Protein AF-A0A496MSF8-F1 (afdb_monomer_lite)

pLDDT: mean 71.71, std 21.76, range [26.05, 98.44]

Sequence (314 aa):
MSIENQHSRDRETALWLRDQIYKLIEEQTIPTTIEALWDLVTALLPLIHTARKAFYQSAAQTMTKDMHARGMEIDVAPMRTYQPNAAWKMLLRALGWNPKKDPIPGDIESYSKDAQRALLEKVAAFPANPADPAVLAQVSRRVAAGAVRHARAAGRDVVVDTAAQGRVRVVSAQKRPQVTVEDNTGSDGQPKVIVEHTSDDRKAGDGNRDSREKTSKAESDSTKPGGKVLGWARVLTGAESCAFCAMLASRGPVYSEDTVVTTGKPREVRPRQVHYRNPGATGGHTYVSGSRREGEKYHDHCDCIAVLVVKGVP

Foldseek 3Di:
DDPVVLVVQLVVLLVVLLVLLLVLCVVLFQDPDPVSLLVSLVVSVVSLVVLLVSLLCSLQVVVQVVQVVVQKGFDFDDFDDDDSQLLSVQLLVLQPFDCVVQPDPDGLVVDDPVVSRVSCVVGRNRDPCRPPPVSSVSSSVSSSVSSSVSSNVRSVVRVVVRVVVVGMDRNPPPPPFPWDWDPDQDPVRDTDTDTDDDDDPPDDDDDDDDDDDDDDDDDDDDDDDPFAFPAKAKDAPPADADPVSVVRRVVPRPDHLCRQFFLDDPDPDPPPDDPPPPPPDPDDFDQPGDGHDAQDDRGPRHRIGMDTDGPPDD

Radius of gyration: 29.45 Å; chains: 1; bounding box: 74×60×79 Å

Secondary structure (DSSP, 8-state):
--HHHHHHHHHHHHHHHHHHHHHHHHHH-S--SHHHHHHHHHHHHHHHHHHHHHHHHHHHHHHHHHHHTTTEEE-PPPPPPPPHHHHHHHHHHHHT--TTTS---S-GGGS-HHHHHHHHHHH----S-TT-HHHHHHHHHHHHHHHHHHHHHHHHHHHHHHHHH--EEE-------EEEEEEEE-TTSSEEEEEE-------------------------------EEEEEEEEE-SS---HHHHHHHTT-S-B-HHHHHBSS------S-------TT---------SBPPTT-BSSTT--EEEEEEEET--

Structure (mmCIF, N/CA/C/O backbone):
data_AF-A0A496MSF8-F1
#
_entry.id   AF-A0A496MSF8-F1
#
loop_
_atom_site.group_PDB
_atom_site.id
_atom_site.type_symbol
_atom_site.label_atom_id
_atom_site.label_alt_id
_atom_site.label_comp_id
_atom_site.label_asym_id
_atom_site.label_entity_id
_atom_site.label_seq_id
_atom_site.pdbx_PDB_ins_code
_atom_site.Cartn_x
_atom_site.Cartn_y
_atom_site.Cartn_z
_atom_site.occupancy
_atom_site.B_iso_or_equiv
_atom_site.auth_seq_id
_atom_site.auth_comp_id
_atom_site.auth_asym_id
_atom_site.auth_atom_id
_atom_site.pdbx_PDB_model_num
ATOM 1 N N . MET A 1 1 ? -17.880 10.855 12.213 1.00 56.09 1 MET A N 1
ATOM 2 C CA . MET A 1 1 ? -17.235 11.229 10.930 1.00 56.09 1 MET A CA 1
ATOM 3 C C . MET A 1 1 ? -17.750 10.214 9.930 1.00 56.09 1 MET A C 1
ATOM 5 O O . MET A 1 1 ? -17.722 9.048 10.283 1.00 56.09 1 MET A O 1
ATOM 9 N N . SER A 1 2 ? -18.317 10.620 8.794 1.00 69.00 2 SER A N 1
ATOM 10 C CA . SER A 1 2 ? -18.966 9.641 7.912 1.00 69.00 2 SER A CA 1
ATOM 11 C C . SER A 1 2 ? -17.952 8.776 7.159 1.00 69.00 2 SER A C 1
ATOM 13 O O . SER A 1 2 ? -16.849 9.248 6.867 1.00 69.00 2 SER A O 1
ATOM 15 N N . ILE A 1 3 ? -18.339 7.547 6.810 1.00 69.38 3 ILE A N 1
ATOM 16 C CA . ILE A 1 3 ? -17.543 6.610 5.998 1.00 69.38 3 ILE A CA 1
ATOM 17 C C . ILE A 1 3 ? -17.140 7.258 4.660 1.00 69.38 3 ILE A C 1
ATOM 19 O O . ILE A 1 3 ? -16.015 7.066 4.193 1.00 69.38 3 ILE A O 1
ATOM 23 N N . GLU A 1 4 ? -17.990 8.114 4.079 1.00 71.12 4 GLU A N 1
ATOM 24 C CA . GLU A 1 4 ? -17.651 8.848 2.852 1.00 71.12 4 GLU A CA 1
ATOM 25 C C . GLU A 1 4 ? -16.444 9.785 3.034 1.00 71.12 4 GLU A C 1
ATOM 27 O O . GLU A 1 4 ? -15.622 9.918 2.127 1.00 71.12 4 GLU A O 1
ATOM 32 N N . ASN A 1 5 ? -16.283 10.394 4.214 1.00 76.81 5 ASN A N 1
ATOM 33 C CA . ASN A 1 5 ? -15.174 11.309 4.493 1.00 76.81 5 ASN A CA 1
ATOM 34 C C . ASN A 1 5 ? -13.842 10.547 4.628 1.00 76.81 5 ASN A C 1
ATOM 36 O O . ASN A 1 5 ? -12.817 10.977 4.097 1.00 76.81 5 ASN A O 1
ATOM 40 N N . GLN A 1 6 ? -13.861 9.361 5.248 1.00 75.56 6 GLN A N 1
ATOM 41 C CA . GLN A 1 6 ? -12.696 8.471 5.264 1.00 75.56 6 GLN A CA 1
ATOM 42 C C . GLN A 1 6 ? -12.295 8.063 3.842 1.00 75.56 6 GLN A C 1
ATOM 44 O O . GLN A 1 6 ? -11.128 8.184 3.469 1.00 75.56 6 GLN A O 1
ATOM 49 N N . HIS A 1 7 ? -13.254 7.624 3.022 1.00 78.31 7 HIS A N 1
ATOM 50 C CA . HIS A 1 7 ? -12.970 7.236 1.642 1.00 78.31 7 HIS A CA 1
ATOM 51 C C . HIS A 1 7 ? -12.411 8.389 0.801 1.00 78.31 7 HIS A C 1
ATOM 53 O O . HIS A 1 7 ? -11.529 8.145 -0.025 1.00 78.31 7 HIS A O 1
ATOM 59 N N . SER A 1 8 ? -12.871 9.627 1.020 1.00 84.75 8 SER A N 1
ATOM 60 C CA . SER A 1 8 ? -12.308 10.811 0.354 1.00 84.75 8 SER A CA 1
ATOM 61 C C . SER A 1 8 ? -10.841 11.017 0.724 1.00 84.75 8 SER A C 1
ATOM 63 O O . SER A 1 8 ? -9.987 11.048 -0.160 1.00 84.75 8 SER A O 1
ATOM 65 N N . ARG A 1 9 ? -10.517 11.043 2.022 1.00 87.31 9 ARG A N 1
ATOM 66 C CA . ARG A 1 9 ? -9.140 11.230 2.519 1.00 87.31 9 ARG A CA 1
ATOM 67 C C . ARG A 1 9 ? -8.192 10.136 2.033 1.00 87.31 9 ARG A C 1
ATOM 69 O O . ARG A 1 9 ? -7.065 10.402 1.610 1.00 87.31 9 ARG A O 1
ATOM 76 N N . ASP A 1 10 ? -8.661 8.894 2.050 1.00 88.31 10 ASP A N 1
ATOM 77 C CA . ASP A 1 10 ? -7.910 7.733 1.578 1.00 88.31 10 ASP A CA 1
ATOM 78 C C . ASP A 1 10 ? -7.680 7.785 0.057 1.00 88.31 10 ASP A C 1
ATOM 80 O O . ASP A 1 10 ? -6.645 7.335 -0.452 1.00 88.31 10 ASP A O 1
ATOM 84 N N . ARG A 1 11 ? -8.640 8.339 -0.693 1.00 93.06 11 ARG A N 1
ATOM 85 C CA . ARG A 1 11 ? -8.516 8.579 -2.133 1.00 93.06 11 ARG A CA 1
ATOM 86 C C . ARG A 1 11 ? -7.527 9.703 -2.422 1.00 93.06 11 ARG A C 1
ATOM 88 O O . ARG A 1 11 ? -6.661 9.507 -3.269 1.00 93.06 11 ARG A O 1
ATOM 95 N N . GLU A 1 12 ? -7.616 10.825 -1.719 1.00 96.00 12 GLU A N 1
ATOM 96 C CA . GLU A 1 12 ? -6.683 11.953 -1.833 1.00 96.00 12 GLU A CA 1
ATOM 97 C C . GLU A 1 12 ? -5.246 11.511 -1.542 1.00 96.00 12 GLU A C 1
ATOM 99 O O . GLU A 1 12 ? -4.358 11.738 -2.360 1.00 96.00 12 GLU A O 1
ATOM 104 N N . THR A 1 13 ? -5.032 10.760 -0.458 1.00 96.88 13 THR A N 1
ATOM 105 C CA . THR A 1 13 ? -3.718 10.197 -0.102 1.00 96.88 13 THR A CA 1
ATOM 106 C C . THR A 1 13 ? -3.173 9.284 -1.206 1.00 96.88 13 THR A C 1
ATOM 108 O O . THR A 1 13 ? -1.993 9.347 -1.555 1.00 96.88 13 THR A O 1
ATOM 111 N N . ALA A 1 14 ? -4.024 8.434 -1.794 1.00 93.25 14 ALA A N 1
ATOM 112 C CA . ALA A 1 14 ? -3.620 7.558 -2.894 1.00 93.25 14 ALA A CA 1
ATOM 113 C C . ALA A 1 14 ? -3.268 8.336 -4.173 1.00 93.25 14 ALA A C 1
ATOM 115 O O . ALA A 1 14 ? -2.327 7.963 -4.875 1.00 93.25 14 ALA A O 1
ATOM 116 N N . LEU A 1 15 ? -4.023 9.393 -4.485 1.00 97.19 15 LEU A N 1
ATOM 117 C CA . LEU A 1 15 ? -3.774 10.250 -5.644 1.00 97.19 15 LEU A CA 1
ATOM 118 C C . LEU A 1 15 ? -2.487 11.056 -5.473 1.00 97.19 15 LEU A C 1
ATOM 120 O O . LEU A 1 15 ? -1.687 11.082 -6.405 1.00 97.19 15 LEU A O 1
ATOM 124 N N . TRP A 1 16 ? -2.265 11.624 -4.286 1.00 98.38 16 TRP A N 1
ATOM 125 C CA . TRP A 1 16 ? -1.023 12.304 -3.926 1.00 98.38 16 TRP A CA 1
ATOM 126 C C . TRP A 1 16 ? 0.184 11.379 -4.105 1.00 98.38 16 TRP A C 1
ATOM 128 O O . TRP A 1 16 ? 1.101 11.714 -4.847 1.00 98.38 16 TRP A O 1
ATOM 138 N N . LEU A 1 17 ? 0.159 10.175 -3.519 1.00 98.12 17 LEU A N 1
ATOM 139 C CA . LEU A 1 17 ? 1.284 9.241 -3.626 1.00 98.12 17 LEU A CA 1
ATOM 140 C C . LEU A 1 17 ? 1.565 8.854 -5.084 1.00 98.12 17 LEU A C 1
ATOM 142 O O . LEU A 1 17 ? 2.719 8.767 -5.492 1.00 98.12 17 LEU A O 1
ATOM 146 N N . ARG A 1 18 ? 0.514 8.630 -5.880 1.00 97.62 18 ARG A N 1
ATOM 147 C CA . ARG A 1 18 ? 0.655 8.327 -7.309 1.00 97.62 18 ARG A CA 1
ATOM 148 C C . ARG A 1 18 ? 1.328 9.475 -8.063 1.00 97.62 18 ARG A C 1
ATOM 150 O O . ARG A 1 18 ? 2.222 9.206 -8.855 1.00 97.62 18 ARG A O 1
ATOM 157 N N . ASP A 1 19 ? 0.896 10.711 -7.826 1.00 98.06 19 ASP A N 1
ATOM 158 C CA . ASP A 1 19 ? 1.460 11.907 -8.462 1.00 98.06 19 ASP A CA 1
ATOM 159 C C . ASP A 1 19 ? 2.946 12.086 -8.120 1.00 98.06 19 ASP A C 1
ATOM 161 O O . ASP A 1 19 ? 3.768 12.265 -9.014 1.00 98.06 19 ASP A O 1
ATOM 165 N N . GLN A 1 20 ? 3.310 11.927 -6.844 1.00 98.25 20 GLN A N 1
ATOM 166 C CA . GLN A 1 20 ? 4.708 12.006 -6.406 1.00 98.25 20 GLN A CA 1
ATOM 167 C C . GLN A 1 20 ? 5.585 10.925 -7.045 1.00 98.25 20 GLN A C 1
ATOM 169 O O . GLN A 1 20 ? 6.709 11.199 -7.445 1.00 98.25 20 GLN A O 1
ATOM 174 N N . ILE A 1 21 ? 5.068 9.701 -7.188 1.00 96.62 21 ILE A N 1
ATOM 175 C CA . ILE A 1 21 ? 5.807 8.609 -7.834 1.00 96.62 21 ILE A CA 1
ATOM 176 C C . ILE A 1 21 ? 5.990 8.862 -9.330 1.00 96.62 21 ILE A C 1
ATOM 178 O O . ILE A 1 21 ? 7.032 8.517 -9.877 1.00 96.62 21 ILE A O 1
ATOM 182 N N . TYR A 1 22 ? 4.993 9.439 -10.003 1.00 95.75 22 TYR A N 1
ATOM 183 C CA . TYR A 1 22 ? 5.125 9.773 -11.420 1.00 95.75 22 TYR A CA 1
ATOM 184 C C . TYR A 1 22 ? 6.206 10.828 -11.638 1.00 95.75 22 TYR A C 1
ATOM 186 O O . TYR A 1 22 ? 7.082 10.593 -12.462 1.00 95.75 22 TYR A O 1
ATOM 194 N N . LYS A 1 23 ? 6.206 11.900 -10.836 1.00 96.00 23 LYS A N 1
ATOM 195 C CA . LYS A 1 23 ? 7.260 12.926 -10.852 1.00 96.00 23 LYS A CA 1
ATOM 196 C C . LYS A 1 23 ? 8.640 12.329 -10.586 1.00 96.00 23 LYS A C 1
ATOM 198 O O . LYS A 1 23 ? 9.561 12.540 -11.360 1.00 96.00 23 LYS A O 1
ATOM 203 N N . LEU A 1 24 ? 8.749 11.487 -9.557 1.00 95.56 24 LEU A N 1
ATOM 204 C CA . LEU A 1 24 ? 10.009 10.838 -9.197 1.00 95.56 24 LEU A CA 1
ATOM 205 C C . LEU A 1 24 ? 10.588 9.987 -10.340 1.00 95.56 24 LEU A C 1
ATOM 207 O O . LEU A 1 24 ? 11.786 10.034 -10.597 1.00 95.56 24 LEU A O 1
ATOM 211 N N . ILE A 1 25 ? 9.753 9.193 -11.017 1.00 92.38 25 ILE A N 1
ATOM 212 C CA . ILE A 1 25 ? 10.215 8.325 -12.113 1.00 92.38 25 ILE A CA 1
ATOM 213 C C . ILE A 1 25 ? 10.510 9.135 -13.380 1.00 92.38 25 ILE A C 1
ATOM 215 O O . ILE A 1 25 ? 11.399 8.763 -14.138 1.00 92.38 25 ILE A O 1
ATOM 219 N N . GLU A 1 26 ? 9.793 10.231 -13.616 1.00 90.06 26 GLU A N 1
ATOM 220 C CA . GLU A 1 26 ? 10.092 11.157 -14.712 1.00 90.06 26 GLU A CA 1
ATOM 221 C C . GLU A 1 26 ? 11.455 11.842 -14.515 1.00 90.06 26 GLU A C 1
ATOM 223 O O . GLU A 1 26 ? 12.219 11.960 -15.468 1.00 90.06 26 GLU A O 1
ATOM 228 N N . GLU A 1 27 ? 11.802 12.200 -13.275 1.00 90.25 27 GLU A N 1
ATOM 229 C CA . GLU A 1 27 ? 13.085 12.824 -12.922 1.00 90.25 27 GLU A CA 1
ATOM 230 C C . GLU A 1 27 ? 14.266 11.836 -12.908 1.00 90.25 27 GLU A C 1
ATOM 232 O O . GLU A 1 27 ? 15.344 12.160 -13.402 1.00 90.25 27 GLU A O 1
ATOM 237 N N . GLN A 1 28 ? 14.091 10.636 -12.338 1.00 86.88 28 GLN A N 1
ATOM 238 C CA . GLN A 1 28 ? 15.185 9.667 -12.136 1.00 86.88 28 GLN A CA 1
ATOM 239 C C . GLN A 1 28 ? 15.287 8.594 -13.231 1.00 86.88 28 GLN A C 1
ATOM 241 O O . GLN A 1 28 ? 16.277 7.865 -13.281 1.00 86.88 28 GLN A O 1
ATOM 246 N N . THR A 1 29 ? 14.303 8.509 -14.134 1.00 83.25 29 THR A N 1
ATOM 247 C CA . THR A 1 29 ? 14.132 7.446 -15.144 1.00 83.25 29 THR A CA 1
ATOM 248 C C . THR A 1 29 ? 14.017 6.032 -14.544 1.00 83.25 29 THR A C 1
ATOM 250 O O . THR A 1 29 ? 14.058 5.830 -13.330 1.00 83.25 29 THR A O 1
ATOM 253 N N . ILE A 1 30 ? 13.776 5.016 -15.382 1.00 88.06 30 ILE A N 1
ATOM 254 C CA . ILE A 1 30 ? 13.698 3.624 -14.910 1.00 88.06 30 ILE A CA 1
ATOM 255 C C . ILE A 1 30 ? 15.116 3.120 -14.612 1.00 88.06 30 ILE A C 1
ATOM 257 O O . ILE A 1 30 ? 15.982 3.252 -15.477 1.00 88.06 30 ILE A O 1
ATOM 261 N N . PRO A 1 31 ? 15.355 2.481 -13.450 1.00 89.25 31 PRO A N 1
ATOM 262 C CA . PRO A 1 31 ? 16.672 1.958 -13.117 1.00 89.25 31 PRO A CA 1
ATOM 263 C C . PRO A 1 31 ? 17.133 0.924 -14.147 1.00 89.25 31 PRO A C 1
ATOM 265 O O . PRO A 1 31 ? 16.369 0.036 -14.528 1.00 89.25 31 PRO A O 1
ATOM 268 N N . THR A 1 32 ? 18.395 1.030 -14.559 1.00 88.56 32 THR A N 1
ATOM 269 C CA . THR A 1 32 ? 19.085 0.077 -15.448 1.00 88.56 32 THR A CA 1
ATOM 270 C C . THR A 1 32 ? 20.199 -0.697 -14.748 1.00 88.56 32 THR A C 1
ATOM 272 O O . THR A 1 32 ? 20.749 -1.636 -15.320 1.00 88.56 32 THR A O 1
ATOM 275 N N . THR A 1 33 ? 20.532 -0.314 -13.515 1.00 85.56 33 THR A N 1
ATOM 276 C CA . THR A 1 33 ? 21.542 -0.964 -12.681 1.00 85.56 33 THR A CA 1
ATOM 277 C C . THR A 1 33 ? 20.983 -1.264 -11.296 1.00 85.56 33 THR A C 1
ATOM 279 O O . THR A 1 33 ? 19.921 -0.776 -10.898 1.00 85.56 33 THR A O 1
ATOM 282 N N . ILE A 1 34 ? 21.706 -2.092 -10.547 1.00 82.50 34 ILE A N 1
ATOM 283 C CA . ILE A 1 34 ? 21.375 -2.434 -9.163 1.00 82.50 34 ILE A CA 1
ATOM 284 C C . ILE A 1 34 ? 21.476 -1.205 -8.259 1.00 82.50 34 ILE A C 1
ATOM 286 O O . ILE A 1 34 ? 20.643 -1.011 -7.379 1.00 82.50 34 ILE A O 1
ATOM 290 N N . GLU A 1 35 ? 22.483 -0.370 -8.480 1.00 84.81 35 GLU A N 1
ATOM 291 C CA . GLU A 1 35 ? 22.711 0.858 -7.728 1.00 84.81 35 GLU A CA 1
ATOM 292 C C . GLU A 1 35 ? 21.543 1.826 -7.948 1.00 84.81 35 GLU A C 1
ATOM 294 O O . GLU A 1 35 ? 20.890 2.222 -6.985 1.00 84.81 35 GLU A O 1
ATOM 299 N N . ALA A 1 36 ? 21.162 2.064 -9.209 1.00 88.56 36 ALA A N 1
ATOM 300 C CA . ALA A 1 36 ? 20.009 2.898 -9.550 1.00 88.56 36 ALA A CA 1
ATOM 301 C C . ALA A 1 36 ? 18.687 2.338 -8.988 1.00 88.56 36 ALA A C 1
ATOM 303 O O . ALA A 1 36 ? 17.784 3.089 -8.617 1.00 88.56 36 ALA A O 1
ATOM 304 N N . LEU A 1 37 ? 18.553 1.007 -8.900 1.00 88.06 37 LEU A N 1
ATOM 305 C CA . LEU A 1 37 ? 17.404 0.358 -8.265 1.00 88.06 37 LEU A CA 1
ATOM 306 C C . LEU A 1 37 ? 17.324 0.714 -6.773 1.00 88.06 37 LEU A C 1
ATOM 308 O O . LEU A 1 37 ? 16.236 1.014 -6.277 1.00 88.06 37 LEU A O 1
ATOM 312 N N . TRP A 1 38 ? 18.450 0.680 -6.058 1.00 87.56 38 TRP A N 1
ATOM 313 C CA . TRP A 1 38 ? 18.517 1.042 -4.640 1.00 87.56 38 TRP A CA 1
ATOM 314 C C . TRP A 1 38 ? 18.313 2.537 -4.398 1.00 87.56 38 TRP A C 1
ATOM 316 O O . TRP A 1 38 ? 17.616 2.896 -3.445 1.00 87.56 38 TRP A O 1
ATOM 326 N N . ASP A 1 39 ? 18.830 3.395 -5.274 1.00 91.25 39 ASP A N 1
ATOM 327 C CA . ASP A 1 39 ? 18.592 4.840 -5.216 1.00 91.25 39 ASP A CA 1
ATOM 328 C C . ASP A 1 39 ? 17.095 5.144 -5.340 1.00 91.25 39 ASP A C 1
ATOM 330 O O . ASP A 1 39 ? 16.520 5.845 -4.500 1.00 91.25 39 ASP A O 1
ATOM 334 N N . LEU A 1 40 ? 16.418 4.505 -6.301 1.00 93.12 40 LEU A N 1
ATOM 335 C CA . LEU A 1 40 ? 14.975 4.655 -6.471 1.00 93.12 40 LEU A CA 1
ATOM 336 C C . LEU A 1 40 ? 14.188 4.096 -5.274 1.00 93.12 40 LEU A C 1
ATOM 338 O O . LEU A 1 40 ? 13.204 4.698 -4.846 1.00 93.12 40 LEU A O 1
ATOM 342 N N . VAL A 1 41 ? 14.606 2.969 -4.684 1.00 92.75 41 VAL A N 1
ATOM 343 C CA . VAL A 1 41 ? 13.999 2.455 -3.438 1.00 92.75 41 VAL A CA 1
ATOM 344 C C . VAL A 1 41 ? 14.133 3.476 -2.311 1.00 92.75 41 VAL A C 1
ATOM 346 O O . VAL A 1 41 ? 13.148 3.759 -1.626 1.00 92.75 41 VAL A O 1
ATOM 349 N N . THR A 1 42 ? 15.321 4.051 -2.145 1.00 93.81 42 THR A N 1
ATOM 350 C CA . THR A 1 42 ? 15.618 5.044 -1.109 1.00 93.81 42 THR A CA 1
ATOM 351 C C . THR A 1 42 ? 14.760 6.295 -1.284 1.00 93.81 42 THR A C 1
ATOM 353 O O . THR A 1 42 ? 14.200 6.791 -0.307 1.00 93.81 42 THR A O 1
ATOM 356 N N . ALA A 1 43 ? 14.555 6.745 -2.523 1.00 96.06 43 ALA A N 1
ATOM 357 C CA . ALA A 1 43 ? 13.680 7.871 -2.836 1.00 96.06 43 ALA A CA 1
ATOM 358 C C . ALA A 1 43 ? 12.181 7.555 -2.642 1.00 96.06 43 ALA A C 1
ATOM 360 O O . ALA A 1 43 ? 11.406 8.411 -2.210 1.00 96.06 43 ALA A O 1
ATOM 361 N N . LEU A 1 44 ? 11.750 6.315 -2.897 1.00 96.12 44 LEU A N 1
ATOM 362 C CA . LEU A 1 44 ? 10.360 5.881 -2.705 1.00 96.12 44 LEU A CA 1
ATOM 363 C C . LEU A 1 44 ? 9.968 5.743 -1.229 1.00 96.12 44 LEU A C 1
ATOM 365 O O . LEU A 1 44 ? 8.802 5.957 -0.878 1.00 96.12 44 LEU A O 1
ATOM 369 N N . LEU A 1 45 ? 10.904 5.359 -0.360 1.00 95.50 45 LEU A N 1
ATOM 370 C CA . LEU A 1 45 ? 10.639 5.109 1.057 1.00 95.50 45 LEU A CA 1
ATOM 371 C C . LEU A 1 45 ? 9.939 6.273 1.778 1.00 95.50 45 LEU A C 1
ATOM 373 O O . LEU A 1 45 ? 8.859 6.029 2.328 1.00 95.50 45 LEU A O 1
ATOM 377 N N . PRO A 1 46 ? 10.453 7.519 1.782 1.00 97.88 46 PRO A N 1
ATOM 378 C CA . PRO A 1 46 ? 9.805 8.624 2.491 1.00 97.88 46 PRO A CA 1
ATOM 379 C C . PRO A 1 46 ? 8.388 8.914 1.971 1.00 97.88 46 PRO A C 1
ATOM 381 O O . PRO A 1 46 ? 7.485 9.195 2.767 1.00 97.88 46 PRO A O 1
ATOM 384 N N .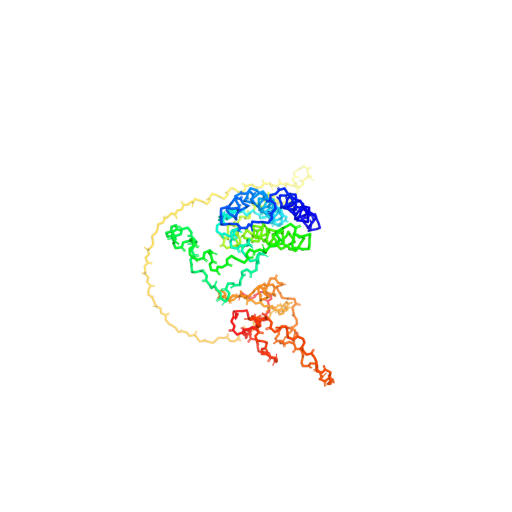 LEU A 1 47 ? 8.152 8.767 0.662 1.00 98.25 47 LEU A N 1
ATOM 385 C CA . LEU A 1 47 ? 6.825 8.929 0.060 1.00 98.25 47 LEU A CA 1
ATOM 386 C C . LEU A 1 47 ? 5.849 7.861 0.572 1.00 98.25 47 LEU A C 1
ATOM 388 O O . LEU A 1 47 ? 4.741 8.175 1.022 1.00 98.25 47 LEU A O 1
ATOM 392 N N . ILE A 1 48 ? 6.276 6.593 0.570 1.00 97.31 48 ILE A N 1
ATOM 393 C CA . ILE A 1 48 ? 5.468 5.474 1.068 1.00 97.31 48 ILE A CA 1
ATOM 394 C C . ILE A 1 48 ? 5.213 5.622 2.569 1.00 97.31 48 ILE A C 1
ATOM 396 O O . ILE A 1 48 ? 4.077 5.435 3.002 1.00 97.31 48 ILE A O 1
ATOM 400 N N . HIS A 1 49 ? 6.218 5.983 3.368 1.00 97.62 49 HIS A N 1
ATOM 401 C CA . HIS A 1 49 ? 6.063 6.199 4.809 1.00 97.62 49 HIS A CA 1
ATOM 402 C C . HIS A 1 49 ? 5.057 7.309 5.121 1.00 97.62 49 HIS A C 1
ATOM 404 O O . HIS A 1 49 ? 4.195 7.127 5.985 1.00 97.62 49 HIS A O 1
ATOM 410 N N . THR A 1 50 ? 5.115 8.419 4.387 1.00 98.44 50 THR A N 1
ATOM 411 C CA . THR A 1 50 ? 4.171 9.534 4.534 1.00 98.44 50 THR A CA 1
ATOM 412 C C . THR A 1 50 ? 2.740 9.078 4.252 1.00 98.44 50 THR A C 1
ATOM 414 O O . THR A 1 50 ? 1.850 9.267 5.084 1.00 98.44 50 THR A O 1
ATOM 417 N N . ALA A 1 51 ? 2.518 8.375 3.137 1.00 98.19 51 ALA A N 1
ATOM 418 C CA . ALA A 1 51 ? 1.203 7.831 2.810 1.00 98.19 51 ALA A CA 1
ATOM 419 C C . ALA A 1 51 ? 0.734 6.769 3.821 1.00 98.19 51 ALA A C 1
ATOM 421 O O . ALA A 1 51 ? -0.433 6.768 4.212 1.00 98.19 51 ALA A O 1
ATOM 422 N N . ARG A 1 52 ? 1.625 5.879 4.284 1.00 97.94 52 ARG A N 1
ATOM 423 C CA . ARG A 1 52 ? 1.322 4.881 5.328 1.00 97.94 52 ARG A CA 1
ATOM 424 C C . ARG A 1 52 ? 0.818 5.547 6.599 1.00 97.94 52 ARG A C 1
ATOM 426 O O . ARG A 1 52 ? -0.203 5.121 7.128 1.00 97.94 52 ARG A O 1
ATOM 433 N N . LYS A 1 53 ? 1.497 6.603 7.054 1.00 98.38 53 LYS A N 1
ATOM 434 C CA . LYS A 1 53 ? 1.099 7.371 8.237 1.00 98.38 53 LYS A CA 1
ATOM 435 C C . LYS A 1 53 ? -0.294 7.976 8.062 1.00 98.38 53 LYS A C 1
ATOM 437 O O . LYS A 1 53 ? -1.106 7.875 8.976 1.00 98.38 53 LYS A O 1
ATOM 442 N N . ALA A 1 54 ? -0.597 8.529 6.888 1.00 98.00 54 ALA A N 1
ATOM 443 C CA . ALA A 1 54 ? -1.919 9.079 6.590 1.00 98.00 54 ALA A CA 1
ATOM 444 C C . ALA A 1 54 ? -3.025 8.003 6.605 1.00 98.00 54 ALA A C 1
ATOM 446 O O . ALA A 1 54 ? -4.040 8.189 7.277 1.00 98.00 54 ALA A O 1
ATOM 447 N N . PHE A 1 55 ? -2.817 6.850 5.953 1.00 96.62 55 PHE A N 1
ATOM 448 C CA . PHE A 1 55 ? -3.778 5.734 5.984 1.00 96.62 55 PHE A CA 1
ATOM 449 C C . PHE A 1 55 ? -3.962 5.153 7.389 1.00 96.62 55 PHE A C 1
ATOM 451 O O . PHE A 1 55 ? -5.086 4.854 7.786 1.00 96.62 55 PHE A O 1
ATOM 458 N N . TYR A 1 56 ? -2.874 5.014 8.148 1.00 97.31 56 TYR A N 1
ATOM 459 C CA . TYR A 1 56 ? -2.911 4.601 9.549 1.00 97.31 56 TYR A CA 1
ATOM 460 C C . TYR A 1 56 ? -3.771 5.557 10.383 1.00 97.31 56 TYR A C 1
ATOM 462 O O . TYR A 1 56 ? -4.696 5.123 11.062 1.00 97.31 56 TYR A O 1
ATOM 470 N N . GLN A 1 57 ? -3.510 6.865 10.295 1.00 96.75 57 GLN A N 1
ATOM 471 C CA . GLN A 1 57 ? -4.238 7.880 11.058 1.00 96.75 57 GLN A CA 1
ATOM 472 C C . GLN A 1 57 ? -5.717 7.932 10.677 1.00 96.75 57 GLN A C 1
ATOM 474 O O . GLN A 1 57 ? -6.562 8.049 11.558 1.00 96.75 57 GLN A O 1
ATOM 479 N N . SER A 1 58 ? -6.025 7.829 9.383 1.00 94.38 58 SER A N 1
ATOM 480 C CA . SER A 1 58 ? -7.391 7.768 8.858 1.00 94.38 58 SER A CA 1
ATOM 481 C C . SER A 1 58 ? -8.167 6.599 9.483 1.00 94.38 58 SER A C 1
ATOM 483 O O . SER A 1 58 ? -9.204 6.809 10.112 1.00 94.38 58 SER A O 1
ATOM 485 N N . ALA A 1 59 ? -7.606 5.386 9.429 1.00 91.56 59 ALA A N 1
ATOM 486 C CA . ALA A 1 59 ? -8.215 4.186 10.001 1.00 91.56 59 ALA A CA 1
ATOM 487 C C . ALA A 1 59 ? -8.338 4.241 11.535 1.00 91.56 59 ALA A C 1
ATOM 489 O O . ALA A 1 59 ? -9.402 3.939 12.075 1.00 91.56 59 ALA A O 1
ATOM 490 N N . ALA A 1 60 ? -7.283 4.675 12.232 1.00 95.06 60 ALA A N 1
ATOM 491 C CA . ALA A 1 60 ? -7.286 4.845 13.683 1.00 95.06 60 ALA A CA 1
ATOM 492 C C . ALA A 1 60 ? -8.373 5.833 14.132 1.00 95.06 60 ALA A C 1
ATOM 494 O O . ALA A 1 60 ? -9.160 5.526 15.021 1.00 95.06 60 ALA A O 1
ATOM 495 N N . GLN A 1 61 ? -8.471 6.994 13.477 1.00 93.56 61 GLN A N 1
ATOM 496 C CA . GLN A 1 61 ? -9.468 8.012 13.807 1.00 93.56 61 GLN A CA 1
ATOM 497 C C . GLN A 1 61 ? -10.898 7.531 13.574 1.00 93.56 61 GLN A C 1
ATOM 499 O O . GLN A 1 61 ? -11.759 7.824 14.404 1.00 93.56 61 GLN A O 1
ATOM 504 N N . THR A 1 62 ? -11.168 6.824 12.473 1.00 90.31 62 THR A N 1
ATOM 505 C CA . THR A 1 62 ? -12.496 6.237 12.244 1.00 90.31 62 THR A CA 1
ATOM 506 C C . THR A 1 62 ? -12.833 5.254 13.356 1.00 90.31 62 THR A C 1
ATOM 508 O O . THR A 1 62 ? -13.852 5.414 14.019 1.00 90.31 62 THR A O 1
ATOM 511 N N . MET A 1 63 ? -11.944 4.296 13.622 1.00 91.31 63 MET A N 1
ATOM 512 C CA . MET A 1 63 ? -12.169 3.250 14.616 1.00 91.31 63 MET A CA 1
ATOM 513 C C . MET A 1 63 ? -12.401 3.828 16.021 1.00 91.31 63 MET A C 1
ATOM 515 O O . MET A 1 63 ? -13.364 3.456 16.688 1.00 91.31 63 MET A O 1
ATOM 519 N N . THR A 1 64 ? -11.576 4.785 16.460 1.00 92.00 64 THR A N 1
ATOM 520 C CA . THR A 1 64 ? -11.748 5.453 17.760 1.00 92.00 64 THR A CA 1
ATOM 521 C C . THR A 1 64 ? -13.073 6.209 17.834 1.00 92.00 64 THR A C 1
ATOM 523 O O . THR A 1 64 ? -13.759 6.135 18.850 1.00 92.00 64 THR A O 1
ATOM 526 N N . LYS A 1 65 ? -13.472 6.916 16.769 1.00 87.62 65 LYS A N 1
ATOM 527 C CA . LYS A 1 65 ? -14.753 7.641 16.743 1.00 87.62 65 LYS A CA 1
ATOM 528 C C . LYS A 1 65 ? -15.948 6.695 16.784 1.00 87.62 65 LYS A C 1
ATOM 530 O O . LYS A 1 65 ? -16.904 6.984 17.499 1.00 87.62 65 LYS A O 1
ATOM 535 N N . ASP A 1 66 ? -15.885 5.583 16.060 1.00 87.88 66 ASP A N 1
ATOM 536 C CA . ASP A 1 66 ? -16.950 4.580 16.029 1.00 87.88 66 ASP A CA 1
ATOM 537 C C . ASP A 1 66 ? -17.116 3.886 17.384 1.00 87.88 66 ASP A C 1
ATOM 539 O O . ASP A 1 66 ? -18.243 3.642 17.818 1.00 87.88 66 ASP A O 1
ATOM 543 N N . MET A 1 67 ? -16.011 3.609 18.081 1.00 87.69 67 MET A N 1
ATOM 544 C CA . MET A 1 67 ? -16.041 3.057 19.437 1.00 87.69 67 MET A CA 1
ATOM 545 C C . MET A 1 67 ? -16.556 4.079 20.449 1.00 87.69 67 MET A C 1
ATOM 547 O O . MET A 1 67 ? -17.441 3.758 21.242 1.00 87.69 67 MET A O 1
ATOM 551 N N . HIS A 1 68 ? -16.106 5.332 20.361 1.00 87.06 68 HIS A N 1
ATOM 552 C CA . HIS A 1 68 ? -16.570 6.397 21.249 1.00 87.06 68 HIS A CA 1
ATOM 553 C C . HIS A 1 68 ? -18.069 6.673 21.074 1.00 87.06 68 HIS A C 1
ATOM 555 O O . HIS A 1 68 ? -18.785 6.871 22.052 1.00 87.06 68 HIS A O 1
ATOM 561 N N . ALA A 1 69 ? -18.587 6.625 19.842 1.00 84.06 69 ALA A N 1
ATOM 562 C CA . ALA A 1 69 ? -20.024 6.730 19.574 1.00 84.06 69 ALA A CA 1
ATOM 563 C C . ALA A 1 69 ? -20.847 5.614 20.249 1.00 84.06 69 ALA A C 1
ATOM 565 O O . ALA A 1 69 ? -22.054 5.759 20.428 1.00 84.06 69 ALA A O 1
ATOM 566 N N . ARG A 1 70 ? -20.196 4.516 20.648 1.00 86.25 70 ARG A N 1
ATOM 567 C CA . ARG A 1 70 ? -20.779 3.394 21.393 1.00 86.25 70 ARG A CA 1
ATOM 568 C C . ARG A 1 70 ? -20.439 3.431 22.890 1.00 86.25 70 ARG A C 1
ATOM 570 O O . ARG A 1 70 ? -20.660 2.439 23.576 1.00 86.25 70 ARG A O 1
ATOM 577 N N . GLY A 1 71 ? -19.895 4.541 23.396 1.00 86.25 71 GLY A N 1
ATOM 578 C CA . GLY A 1 71 ? -19.493 4.686 24.799 1.00 86.25 71 GLY A CA 1
ATOM 579 C C . GLY A 1 71 ? -18.264 3.856 25.174 1.00 86.25 71 GLY A C 1
ATOM 580 O O . GLY A 1 71 ? -18.105 3.476 26.332 1.00 86.25 71 GLY A O 1
ATOM 581 N N . MET A 1 72 ? -17.413 3.530 24.201 1.00 88.31 72 MET A N 1
ATOM 582 C CA . MET A 1 72 ? -16.213 2.726 24.408 1.00 88.31 72 MET A CA 1
ATOM 583 C C . MET A 1 72 ? -14.957 3.479 23.974 1.00 88.31 72 MET A C 1
ATOM 585 O O . MET A 1 72 ? -14.931 4.162 22.954 1.00 88.31 72 MET A O 1
ATOM 589 N N . GLU A 1 73 ? -13.885 3.284 24.722 1.00 91.00 73 GLU A N 1
ATOM 590 C CA . GLU A 1 73 ? -12.531 3.694 24.381 1.00 91.00 73 GLU A CA 1
ATOM 591 C C . GLU A 1 73 ? -11.691 2.471 24.024 1.00 91.00 73 GLU A C 1
ATOM 593 O O . GLU A 1 73 ? -11.871 1.385 24.579 1.00 91.00 73 GLU A O 1
ATOM 598 N N . ILE A 1 74 ? -10.761 2.657 23.091 1.00 90.25 74 ILE A N 1
ATOM 599 C CA . ILE A 1 74 ? -9.839 1.616 22.636 1.00 90.25 74 ILE A CA 1
ATOM 600 C C . ILE A 1 74 ? -8.401 2.113 22.714 1.00 90.25 74 ILE A C 1
ATOM 602 O O . ILE A 1 74 ? -8.125 3.279 22.430 1.00 90.25 74 ILE A O 1
ATOM 606 N N . ASP A 1 75 ? -7.490 1.209 23.058 1.00 91.56 75 ASP A N 1
ATOM 607 C CA . ASP A 1 75 ? -6.049 1.417 22.908 1.00 91.56 75 ASP A CA 1
ATOM 608 C C . ASP A 1 75 ? -5.660 1.071 21.464 1.00 91.56 75 ASP A C 1
ATOM 610 O O . ASP A 1 75 ? -5.771 -0.082 21.050 1.00 91.56 75 ASP A O 1
ATOM 614 N N . VAL A 1 76 ? -5.294 2.073 20.660 1.00 94.12 76 VAL A N 1
ATOM 615 C CA . VAL A 1 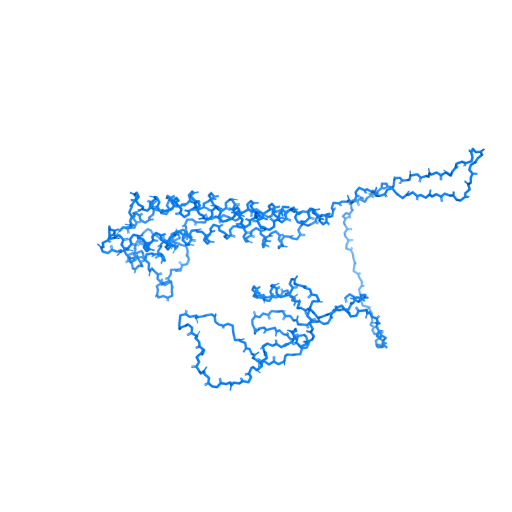76 ? -4.980 1.867 19.238 1.00 94.12 76 VAL A CA 1
ATOM 616 C C . VAL A 1 76 ? -3.577 1.282 19.099 1.00 94.12 76 VAL A C 1
ATOM 618 O O . VAL A 1 76 ? -2.600 1.879 19.552 1.00 94.12 76 VAL A O 1
ATOM 621 N N . ALA A 1 77 ? -3.468 0.149 18.406 1.00 93.94 77 ALA A N 1
ATOM 622 C CA . ALA A 1 77 ? -2.197 -0.521 18.174 1.00 93.94 77 ALA A CA 1
ATOM 623 C C . ALA A 1 77 ? -1.209 0.366 17.390 1.00 93.94 77 ALA A C 1
ATOM 625 O O . ALA A 1 77 ? -1.615 1.079 16.468 1.00 93.94 77 ALA A O 1
ATOM 626 N N . PRO A 1 78 ? 0.101 0.298 17.691 1.00 94.12 78 PRO A N 1
ATOM 627 C CA . PRO A 1 78 ? 1.102 1.092 16.992 1.00 94.12 78 PRO A CA 1
ATOM 628 C C . PRO A 1 78 ? 1.221 0.696 15.514 1.00 94.12 78 PRO A C 1
ATOM 630 O O . PRO A 1 78 ? 1.038 -0.460 15.132 1.00 94.12 78 PRO A O 1
ATOM 633 N N . MET A 1 79 ? 1.595 1.657 14.665 1.00 93.94 79 MET A N 1
ATOM 634 C CA . MET A 1 79 ? 1.820 1.400 13.241 1.00 93.94 79 MET A CA 1
ATOM 635 C C . MET A 1 79 ? 3.005 0.445 13.034 1.00 93.94 79 MET A C 1
ATOM 637 O O . MET A 1 79 ? 4.123 0.740 13.452 1.00 93.94 79 MET A O 1
ATOM 641 N N . ARG A 1 80 ? 2.789 -0.651 12.294 1.00 87.88 80 ARG A N 1
ATOM 642 C CA . ARG A 1 80 ? 3.868 -1.567 11.890 1.00 87.88 80 ARG A CA 1
ATOM 643 C C . ARG A 1 80 ? 4.939 -0.867 11.048 1.00 87.88 80 ARG A C 1
ATOM 645 O O . ARG A 1 80 ? 4.621 -0.143 10.090 1.00 87.88 80 ARG A O 1
ATOM 652 N N . THR A 1 81 ? 6.201 -1.175 11.344 1.00 87.56 81 THR A N 1
ATOM 653 C CA . THR A 1 81 ? 7.372 -0.726 10.579 1.00 87.56 81 THR A CA 1
ATOM 654 C C . THR A 1 81 ? 7.295 -1.197 9.129 1.00 87.56 81 THR A C 1
ATOM 656 O O . THR A 1 81 ? 6.907 -2.329 8.841 1.00 87.56 81 THR A O 1
ATOM 659 N N . TYR A 1 82 ? 7.662 -0.317 8.199 1.00 87.69 82 TYR A N 1
ATOM 660 C CA . TYR A 1 82 ? 7.767 -0.645 6.781 1.00 87.69 82 TYR A CA 1
ATOM 661 C C . TYR A 1 82 ? 9.229 -0.845 6.412 1.00 87.69 82 TYR A C 1
ATOM 663 O O . TYR A 1 82 ? 10.040 0.040 6.660 1.00 87.69 82 TYR A O 1
ATOM 671 N N . GLN A 1 83 ? 9.545 -2.008 5.847 1.00 85.50 83 GLN A N 1
ATOM 672 C CA . GLN A 1 83 ? 10.924 -2.401 5.579 1.00 85.50 83 GLN A CA 1
ATOM 673 C C . GLN A 1 83 ? 11.360 -2.020 4.153 1.00 85.50 83 GLN A C 1
ATOM 675 O O . GLN A 1 83 ? 10.571 -2.218 3.218 1.00 85.50 83 GLN A O 1
ATOM 680 N N . PRO A 1 84 ? 12.614 -1.571 3.946 1.00 84.19 84 PRO A N 1
ATOM 681 C CA . PRO A 1 84 ? 13.191 -1.322 2.620 1.00 84.19 84 PRO A CA 1
ATOM 682 C C . PRO A 1 84 ? 13.046 -2.506 1.659 1.00 84.19 84 PRO A C 1
ATOM 684 O O . PRO A 1 84 ? 12.627 -2.329 0.513 1.00 84.19 84 PRO A O 1
ATOM 687 N N . ASN A 1 85 ? 13.248 -3.730 2.157 1.00 82.88 85 ASN A N 1
ATOM 688 C CA . ASN A 1 85 ? 13.065 -4.968 1.395 1.00 82.88 85 ASN A CA 1
ATOM 689 C C . ASN A 1 85 ? 11.674 -5.076 0.729 1.00 82.88 85 ASN A C 1
ATOM 691 O O . ASN A 1 85 ? 11.544 -5.601 -0.378 1.00 82.88 85 ASN A O 1
ATOM 695 N N . ALA A 1 86 ? 10.615 -4.550 1.358 1.00 86.38 86 ALA A N 1
ATOM 696 C CA . ALA A 1 86 ? 9.272 -4.567 0.780 1.00 86.38 86 ALA A CA 1
ATOM 697 C C . ALA A 1 86 ? 9.143 -3.615 -0.422 1.00 86.38 86 ALA A C 1
ATOM 699 O O . ALA A 1 86 ? 8.511 -3.975 -1.419 1.00 86.38 86 ALA A O 1
ATOM 700 N N . ALA A 1 87 ? 9.748 -2.425 -0.349 1.00 89.00 87 ALA A N 1
ATOM 701 C CA . ALA A 1 87 ? 9.789 -1.470 -1.458 1.00 89.00 87 ALA A CA 1
ATOM 702 C C . ALA A 1 87 ? 10.642 -2.004 -2.615 1.00 89.00 87 ALA A C 1
ATOM 704 O O . ALA A 1 87 ? 10.225 -1.955 -3.772 1.00 89.00 87 ALA A O 1
ATOM 705 N N . TRP A 1 88 ? 11.778 -2.611 -2.290 1.00 87.50 88 TRP A N 1
ATOM 706 C CA . TRP A 1 88 ? 12.662 -3.239 -3.260 1.00 87.50 88 TRP A CA 1
ATOM 707 C C . TRP A 1 88 ? 11.988 -4.408 -4.008 1.00 87.50 88 TRP A C 1
ATOM 709 O O . TRP A 1 88 ? 11.898 -4.386 -5.238 1.00 87.50 88 TRP A O 1
ATOM 719 N N . LYS A 1 89 ? 11.374 -5.371 -3.298 1.00 86.00 89 LYS A N 1
ATOM 720 C CA . LYS A 1 89 ? 10.602 -6.476 -3.916 1.00 86.00 89 LYS A CA 1
ATOM 721 C C . LYS A 1 89 ? 9.438 -5.965 -4.772 1.00 86.00 89 LYS A C 1
ATOM 723 O O . LYS A 1 89 ? 9.099 -6.568 -5.792 1.00 86.00 89 LYS A O 1
ATOM 728 N N . MET A 1 90 ? 8.790 -4.876 -4.358 1.00 91.25 90 MET A N 1
ATOM 729 C CA . MET A 1 90 ? 7.728 -4.230 -5.131 1.00 91.25 90 MET A CA 1
ATOM 730 C C . MET A 1 90 ? 8.262 -3.649 -6.446 1.00 91.25 90 MET A C 1
ATOM 732 O O . MET A 1 90 ? 7.627 -3.847 -7.484 1.00 91.25 90 MET A O 1
ATOM 736 N N . LEU A 1 91 ? 9.408 -2.968 -6.411 1.00 91.06 91 LEU A N 1
ATOM 737 C CA . LEU A 1 91 ? 10.028 -2.372 -7.590 1.00 91.06 91 LEU A CA 1
ATOM 738 C C . LEU A 1 91 ? 10.472 -3.445 -8.591 1.00 91.06 91 LEU A C 1
ATOM 740 O O . LEU A 1 91 ? 10.117 -3.361 -9.763 1.00 91.06 91 LEU A O 1
ATOM 744 N N . LEU A 1 92 ? 11.104 -4.526 -8.128 1.00 88.12 92 LEU A N 1
ATOM 745 C CA . LEU A 1 92 ? 11.442 -5.668 -8.986 1.00 88.12 92 LEU A CA 1
ATOM 746 C C . LEU A 1 92 ? 10.212 -6.260 -9.686 1.00 88.12 92 LEU A C 1
ATOM 748 O O . LEU A 1 92 ? 10.240 -6.526 -10.888 1.00 88.12 92 LEU A O 1
ATOM 752 N N . ARG A 1 93 ? 9.091 -6.425 -8.970 1.00 87.56 93 ARG A N 1
ATOM 753 C CA . ARG A 1 93 ? 7.831 -6.887 -9.584 1.00 87.56 93 ARG A CA 1
ATOM 754 C C . ARG A 1 93 ? 7.297 -5.904 -10.623 1.00 87.56 93 ARG A C 1
ATOM 756 O O . ARG A 1 93 ? 6.698 -6.332 -11.606 1.00 87.56 93 ARG A O 1
ATOM 763 N N . ALA A 1 94 ? 7.489 -4.601 -10.419 1.00 88.88 94 ALA A N 1
ATOM 764 C CA . ALA A 1 94 ? 7.096 -3.593 -11.399 1.00 88.88 94 ALA A CA 1
ATOM 765 C C . ALA A 1 94 ? 7.923 -3.708 -12.692 1.00 88.88 94 ALA A C 1
ATOM 767 O O . ALA A 1 94 ? 7.342 -3.630 -13.781 1.00 88.88 94 ALA A O 1
ATOM 768 N N . LEU A 1 95 ? 9.224 -3.989 -12.554 1.00 88.56 95 LEU A N 1
ATOM 769 C CA . LEU A 1 95 ? 10.164 -4.248 -13.653 1.00 88.56 95 LEU A CA 1
ATOM 770 C C . LEU A 1 95 ? 9.926 -5.594 -14.355 1.00 88.56 95 LEU A C 1
ATOM 772 O O . LEU A 1 95 ? 10.329 -5.770 -15.495 1.00 88.56 95 LEU A O 1
ATOM 776 N N . GLY A 1 96 ? 9.192 -6.518 -13.731 1.00 83.88 96 GLY A N 1
ATOM 777 C CA . GLY A 1 96 ? 8.768 -7.774 -14.360 1.00 83.88 96 GLY A CA 1
ATOM 778 C C . GLY A 1 96 ? 9.264 -9.039 -13.670 1.00 83.88 96 GLY A C 1
ATOM 779 O O . GLY A 1 96 ? 8.998 -10.133 -14.166 1.00 83.88 96 GLY A O 1
ATOM 780 N N . TRP A 1 97 ? 9.922 -8.927 -12.513 1.00 85.31 97 TRP A N 1
ATOM 781 C CA . TRP A 1 97 ? 10.276 -10.096 -11.715 1.00 85.31 97 TRP A CA 1
ATOM 782 C C . TRP A 1 97 ? 9.035 -10.909 -11.328 1.00 85.31 97 TRP A C 1
ATOM 784 O O . TRP A 1 97 ? 8.060 -10.384 -10.775 1.00 85.31 97 TRP A O 1
ATOM 794 N N . ASN A 1 98 ? 9.112 -12.221 -11.558 1.00 81.75 98 ASN A N 1
ATOM 795 C CA . ASN A 1 98 ? 8.116 -13.182 -11.117 1.00 81.75 98 ASN A CA 1
ATOM 796 C C . ASN A 1 98 ? 8.658 -14.042 -9.957 1.00 81.75 98 ASN A C 1
ATOM 798 O O . ASN A 1 98 ? 9.425 -14.975 -10.203 1.00 81.75 98 ASN A O 1
ATOM 802 N N . PRO A 1 99 ? 8.197 -13.828 -8.710 1.00 77.12 99 PRO A N 1
ATOM 803 C CA . PRO A 1 99 ? 8.683 -14.570 -7.544 1.00 77.12 99 PRO A CA 1
ATOM 804 C C . PRO A 1 99 ? 8.366 -16.070 -7.579 1.00 77.12 99 PRO A C 1
ATOM 806 O O . PRO A 1 99 ? 8.942 -16.822 -6.804 1.00 77.12 99 PRO A O 1
ATOM 809 N N . LYS A 1 100 ? 7.438 -16.522 -8.434 1.00 80.31 100 LYS A N 1
ATOM 810 C CA . LYS A 1 100 ? 7.142 -17.953 -8.603 1.00 80.31 100 LYS A CA 1
ATOM 811 C C . LYS A 1 100 ? 8.143 -18.652 -9.514 1.00 80.31 100 LYS A C 1
ATOM 813 O O . LYS A 1 100 ? 8.358 -19.847 -9.364 1.00 80.31 100 LYS A O 1
ATOM 818 N N . LYS A 1 101 ? 8.690 -17.917 -10.484 1.00 79.44 101 LYS A N 1
ATOM 819 C CA . LYS A 1 101 ? 9.683 -18.437 -11.424 1.00 79.44 101 LYS A CA 1
ATOM 820 C C . LYS A 1 101 ? 11.075 -18.378 -10.800 1.00 79.44 101 LYS A C 1
ATOM 822 O O . LYS A 1 101 ? 11.807 -19.356 -10.851 1.00 79.44 101 LYS A O 1
ATOM 827 N N . ASP A 1 102 ? 11.374 -17.258 -10.149 1.00 79.06 102 ASP A N 1
ATOM 828 C CA . ASP A 1 102 ? 12.680 -16.972 -9.566 1.00 79.06 102 ASP A CA 1
ATOM 829 C C . ASP A 1 102 ? 12.499 -16.533 -8.103 1.00 79.06 102 ASP A C 1
ATOM 831 O O . ASP A 1 102 ? 12.500 -15.334 -7.807 1.00 79.06 102 ASP A O 1
ATOM 835 N N . PRO A 1 103 ? 12.242 -17.475 -7.177 1.00 80.31 103 PRO A N 1
ATOM 836 C CA . PRO A 1 103 ? 12.022 -17.146 -5.777 1.00 80.31 103 PRO A CA 1
ATOM 837 C C . PRO A 1 103 ? 13.298 -16.609 -5.126 1.00 80.31 103 PRO A C 1
ATOM 839 O O . PRO A 1 103 ? 14.395 -17.117 -5.347 1.00 80.31 103 PRO A O 1
ATOM 842 N N . ILE A 1 104 ? 13.122 -15.599 -4.275 1.00 73.50 104 ILE A N 1
ATOM 843 C CA . ILE A 1 104 ? 14.175 -15.030 -3.433 1.00 73.50 104 ILE A CA 1
ATOM 844 C C . ILE A 1 104 ? 13.866 -15.445 -1.992 1.00 73.50 104 ILE A C 1
ATOM 846 O O . ILE A 1 104 ? 12.891 -14.928 -1.429 1.00 73.50 104 ILE A O 1
ATOM 850 N N . PRO A 1 105 ? 14.622 -16.389 -1.403 1.00 70.06 105 PRO A N 1
ATOM 851 C CA . PRO A 1 105 ? 14.417 -16.789 -0.017 1.00 70.06 105 PRO A CA 1
ATOM 852 C C . PRO A 1 105 ? 14.770 -15.633 0.928 1.00 70.06 105 PRO A C 1
ATOM 854 O O . PRO A 1 105 ? 15.731 -14.911 0.687 1.00 70.06 105 PRO A O 1
ATOM 857 N N . GLY A 1 106 ? 14.020 -15.456 2.014 1.00 69.62 106 GLY A N 1
ATOM 858 C CA . GLY A 1 106 ? 14.384 -14.515 3.081 1.00 69.62 106 GLY A CA 1
ATOM 859 C C . GLY A 1 106 ? 14.472 -13.032 2.680 1.00 69.62 106 GLY A C 1
ATOM 860 O O . GLY A 1 106 ? 13.827 -12.555 1.730 1.00 69.62 106 GLY A O 1
ATOM 861 N N . ASP A 1 107 ? 15.245 -12.292 3.472 1.00 70.31 107 ASP A N 1
ATOM 862 C CA . ASP A 1 107 ? 15.496 -10.863 3.302 1.00 70.31 107 ASP A CA 1
ATOM 863 C C . ASP A 1 107 ? 16.788 -10.644 2.522 1.00 70.31 107 ASP A C 1
ATOM 865 O O . ASP A 1 107 ? 17.796 -11.280 2.801 1.00 70.31 107 ASP A O 1
ATOM 869 N N . ILE A 1 108 ? 16.786 -9.742 1.533 1.00 68.31 108 ILE A N 1
ATOM 870 C CA . ILE A 1 108 ? 17.994 -9.524 0.723 1.00 68.31 108 ILE A CA 1
ATOM 871 C C . ILE A 1 108 ? 19.176 -9.038 1.578 1.00 68.31 108 ILE A C 1
ATOM 873 O O . ILE A 1 108 ? 20.316 -9.418 1.335 1.00 68.31 108 ILE A O 1
ATOM 877 N N . GLU A 1 109 ? 18.881 -8.277 2.630 1.00 70.62 109 GLU A N 1
ATOM 878 C CA . GLU A 1 109 ? 19.861 -7.745 3.578 1.00 70.62 109 GLU A CA 1
ATOM 879 C C . GLU A 1 109 ? 20.606 -8.844 4.355 1.00 70.62 109 GLU A C 1
ATOM 881 O O . GLU A 1 109 ? 21.706 -8.594 4.839 1.00 70.62 109 GLU A O 1
ATOM 886 N N . SER A 1 110 ? 20.068 -10.072 4.438 1.00 77.44 110 SER A N 1
ATOM 887 C CA . SER A 1 110 ? 20.754 -11.190 5.101 1.00 77.44 110 SER A CA 1
ATOM 888 C C . SER A 1 110 ? 21.810 -11.875 4.227 1.00 77.44 110 SER A C 1
ATOM 890 O O . SER A 1 110 ? 22.540 -12.733 4.717 1.00 77.44 110 SER A O 1
ATOM 892 N N . TYR A 1 111 ? 21.882 -11.554 2.933 1.00 75.62 111 TYR A N 1
ATOM 893 C CA . TYR A 1 111 ? 22.864 -12.129 2.011 1.00 75.62 111 TYR A CA 1
ATOM 894 C C . TYR A 1 111 ? 24.154 -11.304 1.981 1.00 75.62 111 TYR A C 1
ATOM 896 O O . TYR A 1 111 ? 24.131 -10.092 2.194 1.00 75.62 111 TYR A O 1
ATOM 904 N N . SER A 1 112 ? 25.282 -11.939 1.640 1.00 80.69 112 SER A N 1
ATOM 905 C CA . SER A 1 112 ? 26.520 -11.214 1.323 1.00 80.69 112 SER A CA 1
ATOM 906 C C . SER A 1 112 ? 26.321 -10.315 0.099 1.00 80.69 112 SER A C 1
ATOM 908 O O . SER A 1 112 ? 25.505 -10.625 -0.767 1.00 80.69 112 SER A O 1
ATOM 910 N N . LYS A 1 113 ? 27.084 -9.221 -0.018 1.00 78.81 113 LYS A N 1
ATOM 911 C CA . LYS A 1 113 ? 26.974 -8.294 -1.162 1.00 78.81 113 LYS A CA 1
ATOM 912 C C . LYS A 1 113 ? 27.115 -9.004 -2.516 1.00 78.81 113 LYS A C 1
ATOM 914 O O . LYS A 1 113 ? 26.361 -8.702 -3.437 1.00 78.81 113 LYS A O 1
ATOM 919 N N . ASP A 1 114 ? 28.000 -9.995 -2.606 1.00 78.31 114 ASP A N 1
ATOM 920 C CA . ASP A 1 114 ? 28.196 -10.783 -3.829 1.00 78.31 114 ASP A CA 1
ATOM 921 C C . ASP A 1 114 ? 26.983 -11.668 -4.144 1.00 78.31 114 ASP A C 1
ATOM 923 O O . ASP A 1 114 ? 26.530 -11.726 -5.286 1.00 78.31 114 ASP A O 1
ATOM 927 N N . ALA A 1 115 ? 26.393 -12.308 -3.127 1.00 75.00 115 ALA A N 1
ATOM 928 C CA . ALA A 1 115 ? 25.181 -13.106 -3.293 1.00 75.00 115 ALA A CA 1
ATOM 929 C C . ALA A 1 115 ? 23.959 -12.234 -3.626 1.00 75.00 115 ALA A C 1
ATOM 931 O O . ALA A 1 115 ? 23.142 -12.625 -4.459 1.00 75.00 115 ALA A O 1
ATOM 932 N N . GLN A 1 116 ? 23.853 -11.039 -3.031 1.00 74.00 116 GLN A N 1
ATOM 933 C CA . GLN A 1 116 ? 22.837 -10.049 -3.395 1.00 74.00 116 GLN A CA 1
ATOM 934 C C . GLN A 1 116 ? 22.968 -9.675 -4.871 1.00 74.00 116 GLN A C 1
ATOM 936 O O . GLN A 1 116 ? 21.978 -9.721 -5.598 1.00 74.00 116 GLN A O 1
ATOM 941 N N . ARG A 1 117 ? 24.188 -9.365 -5.327 1.00 75.12 117 ARG A N 1
ATOM 942 C CA . ARG A 1 117 ? 24.469 -8.997 -6.716 1.00 75.12 117 ARG A CA 1
ATOM 943 C C . ARG A 1 117 ? 24.136 -10.122 -7.694 1.00 75.12 117 ARG A C 1
ATOM 945 O O . ARG A 1 117 ? 23.401 -9.881 -8.643 1.00 75.12 117 ARG A O 1
ATOM 952 N N . ALA A 1 118 ? 24.584 -11.348 -7.433 1.00 76.38 118 ALA A N 1
ATOM 953 C CA . ALA A 1 118 ? 24.300 -12.496 -8.297 1.00 76.38 118 ALA A CA 1
ATOM 954 C C . ALA A 1 118 ? 22.793 -12.801 -8.397 1.00 76.38 118 ALA A C 1
ATOM 956 O O . ALA A 1 118 ? 22.264 -13.100 -9.469 1.00 76.38 118 ALA A O 1
ATOM 957 N N . LEU A 1 119 ? 22.074 -12.694 -7.277 1.00 75.19 119 LEU A N 1
ATOM 958 C CA . LEU A 1 119 ? 20.622 -12.853 -7.238 1.00 75.19 119 LEU A CA 1
ATOM 959 C C . LEU A 1 119 ? 19.915 -11.741 -8.028 1.00 75.19 119 LEU A C 1
ATOM 961 O O . LEU A 1 119 ? 18.958 -12.001 -8.757 1.00 75.19 119 LEU A O 1
ATOM 965 N N . LEU A 1 120 ? 20.393 -10.508 -7.885 1.00 74.25 120 LEU A N 1
ATOM 966 C CA . LEU A 1 120 ? 19.870 -9.340 -8.577 1.00 74.25 120 LEU A CA 1
ATOM 967 C C . LEU A 1 120 ? 20.086 -9.420 -10.085 1.00 74.25 120 LEU A C 1
ATOM 969 O O . LEU A 1 120 ? 19.133 -9.205 -10.823 1.00 74.25 120 LEU A O 1
ATOM 973 N N . GLU A 1 121 ? 21.281 -9.785 -10.543 1.00 76.81 121 GLU A N 1
ATOM 974 C CA . GLU A 1 121 ? 21.584 -9.974 -11.967 1.00 76.81 121 GLU A CA 1
ATOM 975 C C . GLU A 1 121 ? 20.689 -11.051 -12.599 1.00 76.81 121 GLU A C 1
ATOM 977 O O . GLU A 1 121 ? 20.270 -10.919 -13.747 1.00 76.81 121 GLU A O 1
ATOM 982 N N . LYS A 1 122 ? 20.310 -12.084 -11.835 1.00 76.00 122 LYS A N 1
ATOM 983 C CA . LYS A 1 122 ? 19.375 -13.120 -12.296 1.00 76.00 122 LYS A CA 1
ATOM 984 C C . LYS A 1 122 ? 17.931 -12.621 -12.421 1.00 76.00 122 LYS A C 1
ATOM 986 O O . LYS A 1 122 ? 17.180 -13.101 -13.268 1.00 76.00 122 LYS A O 1
ATOM 991 N N . VAL A 1 123 ? 17.511 -11.729 -11.528 1.00 77.75 123 VAL A N 1
ATOM 992 C CA . VAL A 1 123 ? 16.096 -11.392 -11.317 1.00 77.75 123 VAL A CA 1
ATOM 993 C C . VAL A 1 123 ? 15.695 -10.057 -11.950 1.00 77.75 123 VAL A C 1
ATOM 995 O O . VAL A 1 123 ? 14.538 -9.877 -12.347 1.00 77.75 123 VAL A O 1
ATOM 998 N N . ALA A 1 124 ? 16.615 -9.101 -12.020 1.00 74.69 124 ALA A N 1
ATOM 999 C CA . ALA A 1 124 ? 16.341 -7.763 -12.504 1.00 74.69 124 ALA A CA 1
ATOM 1000 C C . ALA A 1 124 ? 16.144 -7.771 -14.026 1.00 74.69 124 ALA A C 1
ATOM 1002 O O . ALA A 1 124 ? 17.087 -7.826 -14.809 1.00 74.69 124 ALA A O 1
ATOM 1003 N N . ALA A 1 125 ? 14.884 -7.688 -14.447 1.00 79.62 125 ALA A N 1
ATOM 1004 C CA . ALA A 1 125 ? 14.506 -7.528 -15.845 1.00 79.62 125 ALA A CA 1
ATOM 1005 C C . ALA A 1 125 ? 14.563 -6.043 -16.246 1.00 79.62 125 ALA A C 1
ATOM 1007 O O . ALA A 1 125 ? 13.528 -5.401 -16.434 1.00 79.62 125 ALA A O 1
ATOM 1008 N N . PHE A 1 126 ? 15.768 -5.474 -16.311 1.00 82.25 126 PHE A N 1
ATOM 1009 C CA . PHE A 1 126 ? 15.942 -4.081 -16.725 1.00 82.25 126 PHE A CA 1
ATOM 1010 C C . PHE A 1 126 ? 15.537 -3.895 -18.198 1.00 82.25 126 PHE A C 1
ATOM 1012 O O . PHE A 1 126 ? 15.905 -4.714 -19.045 1.00 82.25 126 PHE A O 1
ATOM 1019 N N . PRO A 1 127 ? 14.758 -2.851 -18.532 1.00 79.00 127 PRO A N 1
ATOM 1020 C CA . PRO A 1 127 ? 14.354 -2.614 -19.910 1.00 79.00 127 PRO A CA 1
ATOM 1021 C C . PRO A 1 127 ? 15.545 -2.163 -20.762 1.00 79.00 127 PRO A C 1
ATOM 1023 O O . PRO A 1 127 ? 16.343 -1.335 -20.334 1.00 79.00 127 PRO A O 1
ATOM 1026 N N . ALA A 1 128 ? 15.615 -2.653 -22.003 1.00 81.12 128 ALA A N 1
ATOM 1027 C CA . ALA A 1 128 ? 16.666 -2.271 -22.951 1.00 81.12 128 ALA A CA 1
ATOM 1028 C C . ALA A 1 128 ? 16.614 -0.781 -23.339 1.00 81.12 128 ALA A C 1
ATOM 1030 O O . ALA A 1 128 ? 17.647 -0.179 -23.611 1.00 81.12 128 ALA A O 1
ATOM 1031 N N . ASN A 1 129 ? 15.416 -0.187 -23.348 1.00 86.06 129 ASN A N 1
ATOM 1032 C CA . ASN A 1 129 ? 15.214 1.241 -23.571 1.00 86.06 129 ASN A CA 1
ATOM 1033 C C . ASN A 1 129 ? 14.399 1.848 -22.410 1.00 86.06 129 ASN A C 1
ATOM 1035 O O . ASN A 1 129 ? 13.168 1.857 -22.471 1.00 86.06 129 ASN A O 1
ATOM 1039 N N . PRO A 1 130 ? 15.052 2.331 -21.336 1.00 83.56 130 PRO A N 1
ATOM 1040 C CA . PRO A 1 130 ? 14.369 2.930 -20.186 1.00 83.56 130 PRO A CA 1
ATOM 1041 C C . PRO A 1 130 ? 13.715 4.281 -20.510 1.00 83.56 130 PRO A C 1
ATOM 1043 O O . PRO A 1 130 ? 12.867 4.728 -19.743 1.00 83.56 130 PRO A O 1
ATOM 1046 N N . ALA A 1 131 ? 14.089 4.919 -21.625 1.00 85.50 131 ALA A N 1
ATOM 1047 C CA . ALA A 1 131 ? 13.533 6.192 -22.076 1.00 85.50 131 ALA A CA 1
ATOM 1048 C C . ALA A 1 131 ? 12.298 6.024 -22.979 1.00 85.50 131 ALA A C 1
ATOM 1050 O O . ALA A 1 131 ? 11.677 7.020 -23.347 1.00 85.50 131 ALA A O 1
ATOM 1051 N N . ASP A 1 132 ? 11.925 4.789 -23.341 1.00 89.19 132 ASP A N 1
ATOM 1052 C CA . ASP A 1 132 ? 10.705 4.534 -24.108 1.00 89.19 132 ASP A CA 1
ATOM 1053 C C . ASP A 1 132 ? 9.474 5.020 -23.310 1.00 89.19 132 ASP A C 1
ATOM 1055 O O . ASP A 1 132 ? 9.203 4.491 -22.220 1.00 89.19 132 ASP A O 1
ATOM 1059 N N . PRO A 1 133 ? 8.687 5.981 -23.842 1.00 90.62 133 PRO A N 1
ATOM 1060 C CA . PRO A 1 133 ? 7.499 6.501 -23.172 1.00 90.62 133 PRO A CA 1
ATOM 1061 C C . PRO A 1 133 ? 6.494 5.414 -22.767 1.00 90.62 133 PRO A C 1
ATOM 1063 O O . PRO A 1 133 ? 5.836 5.530 -21.728 1.00 90.62 133 PRO A O 1
ATOM 1066 N N . ALA A 1 134 ? 6.371 4.336 -23.549 1.00 90.31 134 ALA A N 1
ATOM 1067 C CA . ALA A 1 134 ? 5.462 3.236 -23.239 1.00 90.31 134 ALA A CA 1
ATOM 1068 C C . ALA A 1 134 ? 5.938 2.435 -22.018 1.00 90.31 134 ALA A C 1
ATOM 1070 O O . ALA A 1 134 ? 5.134 2.105 -21.134 1.00 90.31 134 ALA A O 1
ATOM 1071 N N . VAL A 1 135 ? 7.244 2.163 -21.943 1.00 89.62 135 VAL A N 1
ATOM 1072 C CA . VAL A 1 135 ? 7.875 1.453 -20.823 1.00 89.62 135 VAL A CA 1
ATOM 1073 C C . VAL A 1 135 ? 7.817 2.311 -19.561 1.00 89.62 135 VAL A C 1
ATOM 1075 O O . VAL A 1 135 ? 7.363 1.813 -18.527 1.00 89.62 135 VAL A O 1
ATOM 1078 N N . LEU A 1 136 ? 8.163 3.601 -19.653 1.00 90.06 136 LEU A N 1
ATOM 1079 C CA . LEU A 1 136 ? 8.034 4.579 -18.566 1.00 90.06 136 LEU A CA 1
ATOM 1080 C C . LEU A 1 136 ? 6.619 4.586 -17.999 1.00 90.06 136 LEU A C 1
ATOM 1082 O O . LEU A 1 136 ? 6.411 4.310 -16.817 1.00 90.06 136 LEU A O 1
ATOM 1086 N N . ALA A 1 137 ? 5.616 4.791 -18.852 1.00 90.19 137 ALA A N 1
ATOM 1087 C CA . ALA A 1 137 ? 4.229 4.840 -18.413 1.00 90.19 137 ALA A CA 1
ATOM 1088 C C . ALA A 1 137 ? 3.777 3.516 -17.765 1.00 90.19 137 ALA A C 1
ATOM 1090 O O . ALA A 1 137 ? 3.025 3.519 -16.785 1.00 90.19 137 ALA A O 1
ATOM 1091 N N . GLN A 1 138 ? 4.219 2.369 -18.287 1.00 90.75 138 GLN A N 1
ATOM 1092 C CA . GLN A 1 138 ? 3.898 1.058 -17.726 1.00 90.75 138 GLN A CA 1
ATOM 1093 C C . GLN A 1 138 ? 4.534 0.836 -16.351 1.00 90.75 138 GLN A C 1
ATOM 1095 O O . GLN A 1 138 ? 3.834 0.415 -15.421 1.00 90.75 138 GLN A O 1
ATOM 1100 N N . VAL A 1 139 ? 5.834 1.090 -16.215 1.00 89.81 139 VAL A N 1
ATOM 1101 C CA . VAL A 1 139 ? 6.570 0.902 -14.960 1.00 89.81 139 VAL A CA 1
ATOM 1102 C C . VAL A 1 139 ? 6.045 1.870 -13.905 1.00 89.81 139 VAL A C 1
ATOM 1104 O O . VAL A 1 139 ? 5.667 1.413 -12.826 1.00 89.81 139 VAL A O 1
ATOM 1107 N N . SER A 1 140 ? 5.861 3.149 -14.239 1.00 92.56 140 SER A N 1
ATOM 1108 C CA . SER A 1 140 ? 5.290 4.154 -13.334 1.00 92.56 140 SER A CA 1
ATOM 1109 C C . SER A 1 140 ? 3.933 3.734 -12.781 1.00 92.56 140 SER A C 1
ATOM 1111 O O . SER A 1 140 ? 3.725 3.748 -11.565 1.00 92.56 140 SER A O 1
ATOM 1113 N N . ARG A 1 141 ? 3.016 3.254 -13.636 1.00 91.81 141 ARG A N 1
ATOM 1114 C CA . ARG A 1 141 ? 1.710 2.731 -13.188 1.00 91.81 141 ARG A CA 1
ATOM 1115 C C . ARG A 1 141 ? 1.855 1.564 -12.211 1.00 91.81 141 ARG A C 1
ATOM 1117 O O . ARG A 1 141 ? 1.121 1.497 -11.224 1.00 91.81 141 ARG A O 1
ATOM 1124 N N . ARG A 1 142 ? 2.774 0.630 -12.475 1.00 91.19 142 ARG A N 1
ATOM 1125 C CA . ARG A 1 142 ? 2.992 -0.554 -11.626 1.00 91.19 142 ARG A CA 1
ATOM 1126 C C . ARG A 1 142 ? 3.604 -0.187 -10.278 1.00 91.19 142 ARG A C 1
ATOM 1128 O O . ARG A 1 142 ? 3.105 -0.673 -9.260 1.00 91.19 142 ARG A O 1
ATOM 1135 N N . VAL A 1 143 ? 4.625 0.672 -10.268 1.00 93.25 143 VAL A N 1
ATOM 1136 C CA . VAL A 1 143 ? 5.271 1.169 -9.045 1.00 93.25 143 VAL A CA 1
ATOM 1137 C C . VAL A 1 143 ? 4.255 1.924 -8.198 1.00 93.25 143 VAL A C 1
ATOM 1139 O O . VAL A 1 143 ? 4.054 1.568 -7.038 1.00 93.25 143 VAL A O 1
ATOM 1142 N N . ALA A 1 144 ? 3.519 2.873 -8.785 1.00 93.38 144 ALA A N 1
ATOM 1143 C CA . ALA A 1 144 ? 2.504 3.635 -8.065 1.00 93.38 144 ALA A CA 1
ATOM 1144 C C . ALA A 1 144 ? 1.402 2.736 -7.482 1.00 93.38 144 ALA A C 1
ATOM 1146 O O . ALA A 1 144 ? 1.038 2.863 -6.313 1.00 93.38 144 ALA A O 1
ATOM 1147 N N . ALA A 1 145 ? 0.899 1.769 -8.256 1.00 86.31 145 ALA A N 1
ATOM 1148 C CA . ALA A 1 145 ? -0.107 0.829 -7.767 1.00 86.31 145 ALA A CA 1
ATOM 1149 C C . ALA A 1 145 ? 0.423 -0.059 -6.627 1.00 86.31 145 ALA A C 1
ATOM 1151 O O . ALA A 1 145 ? -0.304 -0.332 -5.669 1.00 86.31 145 ALA A O 1
ATOM 1152 N N . GLY A 1 146 ? 1.674 -0.520 -6.716 1.00 86.94 146 GLY A N 1
ATOM 1153 C CA . GLY A 1 146 ? 2.345 -1.264 -5.649 1.00 86.94 146 GLY A CA 1
ATOM 1154 C C . GLY A 1 146 ? 2.481 -0.438 -4.374 1.00 86.94 146 GLY A C 1
ATOM 1155 O O . GLY A 1 146 ? 2.043 -0.877 -3.308 1.00 86.94 146 GLY A O 1
ATOM 1156 N N . ALA A 1 147 ? 2.988 0.784 -4.508 1.00 93.56 147 ALA A N 1
ATOM 1157 C CA . ALA A 1 147 ? 3.232 1.697 -3.404 1.00 93.56 147 ALA A CA 1
ATOM 1158 C C . ALA A 1 147 ? 1.930 2.064 -2.686 1.00 93.56 147 ALA A C 1
ATOM 1160 O O . ALA A 1 147 ? 1.862 1.976 -1.464 1.00 93.56 147 ALA A O 1
ATOM 1161 N N . VAL A 1 148 ? 0.851 2.359 -3.421 1.00 91.94 148 VAL A N 1
ATOM 1162 C CA . VAL A 1 148 ? -0.476 2.620 -2.834 1.00 91.94 148 VAL A CA 1
ATOM 1163 C C . VAL A 1 148 ? -1.009 1.400 -2.077 1.00 91.94 148 VAL A C 1
ATOM 1165 O O . VAL A 1 148 ? -1.580 1.552 -0.995 1.00 91.94 148 VAL A O 1
ATOM 1168 N N . ARG A 1 149 ? -0.818 0.173 -2.588 1.00 89.50 149 ARG A N 1
ATOM 1169 C CA . ARG A 1 149 ? -1.229 -1.047 -1.866 1.00 89.50 149 ARG A CA 1
ATOM 1170 C C . ARG A 1 149 ? -0.462 -1.226 -0.556 1.00 89.50 149 ARG A C 1
ATOM 1172 O O . ARG A 1 149 ? -1.082 -1.574 0.452 1.00 89.50 149 ARG A O 1
ATOM 1179 N N . HIS A 1 150 ? 0.848 -0.983 -0.575 1.00 91.62 150 HIS A N 1
ATOM 1180 C CA . HIS A 1 150 ? 1.713 -1.039 0.606 1.00 91.62 150 HIS A CA 1
ATOM 1181 C C . HIS A 1 150 ? 1.392 0.090 1.595 1.00 91.62 150 HIS A C 1
ATOM 1183 O O . HIS A 1 150 ? 1.392 -0.132 2.805 1.00 91.62 150 HIS A O 1
ATOM 1189 N N . ALA A 1 151 ? 1.039 1.277 1.098 1.00 93.75 151 ALA A N 1
ATOM 1190 C CA . ALA A 1 151 ? 0.619 2.406 1.914 1.00 93.75 151 ALA A CA 1
ATOM 1191 C C . ALA A 1 151 ? -0.689 2.108 2.659 1.00 93.75 151 ALA A C 1
ATOM 1193 O O . ALA A 1 151 ? -0.745 2.185 3.885 1.00 93.75 151 ALA A O 1
ATOM 1194 N N . ARG A 1 152 ? -1.710 1.641 1.931 1.00 91.00 152 ARG A N 1
ATOM 1195 C CA . ARG A 1 152 ? -3.005 1.227 2.496 1.00 91.00 152 ARG A CA 1
ATOM 1196 C C . ARG A 1 152 ? -2.906 0.063 3.474 1.00 91.00 152 ARG A C 1
ATOM 1198 O O . ARG A 1 152 ? -3.818 -0.118 4.274 1.00 91.00 152 ARG A O 1
ATOM 1205 N N . ALA A 1 153 ? -1.854 -0.755 3.387 1.00 87.06 153 ALA A N 1
ATOM 1206 C CA . ALA A 1 153 ? -1.658 -1.854 4.326 1.00 87.06 153 ALA A CA 1
ATOM 1207 C C . ALA A 1 153 ? -1.587 -1.345 5.768 1.00 87.06 153 ALA A C 1
ATOM 1209 O O . ALA A 1 153 ? -2.247 -1.927 6.609 1.00 87.06 153 ALA A O 1
ATOM 1210 N N . ALA A 1 154 ? -0.953 -0.193 6.023 1.00 90.00 154 ALA A N 1
ATOM 1211 C CA . ALA A 1 154 ? -0.869 0.381 7.368 1.00 90.00 154 ALA A CA 1
ATOM 1212 C C . ALA A 1 154 ? -2.246 0.636 8.012 1.00 90.00 154 ALA A C 1
ATOM 1214 O O . ALA A 1 154 ? -2.431 0.360 9.193 1.00 90.00 154 ALA A O 1
ATOM 1215 N N . GLY A 1 155 ? -3.218 1.119 7.228 1.00 88.12 155 GLY A N 1
ATOM 1216 C CA . GLY A 1 155 ? -4.590 1.331 7.697 1.00 88.12 155 GLY A CA 1
ATOM 1217 C C . GLY A 1 155 ? -5.348 0.027 7.972 1.00 88.12 155 GLY A C 1
ATOM 1218 O O . GLY A 1 155 ? -6.171 -0.026 8.876 1.00 88.12 155 GLY A O 1
ATOM 1219 N N . ARG A 1 156 ? -5.057 -1.051 7.232 1.00 85.00 156 ARG A N 1
ATOM 1220 C CA . ARG A 1 156 ? -5.635 -2.377 7.515 1.00 85.00 156 ARG A CA 1
ATOM 1221 C C . ARG A 1 156 ? -4.974 -3.031 8.724 1.00 85.00 156 ARG A C 1
ATOM 1223 O O . ARG A 1 156 ? -5.672 -3.582 9.565 1.00 85.00 156 ARG A O 1
ATOM 1230 N N . ASP A 1 157 ? -3.650 -2.937 8.798 1.00 88.75 157 ASP A N 1
ATOM 1231 C CA . ASP A 1 157 ? -2.835 -3.523 9.856 1.00 88.75 157 ASP A CA 1
ATOM 1232 C C . ASP A 1 157 ? -3.251 -2.962 11.220 1.00 88.75 157 ASP A C 1
ATOM 1234 O O . ASP A 1 157 ? -3.500 -3.742 12.126 1.00 88.75 157 ASP A O 1
ATOM 1238 N N . VAL A 1 158 ? -3.450 -1.640 11.354 1.00 93.50 158 VAL A N 1
ATOM 1239 C CA . VAL A 1 158 ? -3.884 -1.048 12.636 1.00 93.50 158 VAL A CA 1
ATOM 1240 C C . VAL A 1 158 ? -5.251 -1.544 13.093 1.00 93.50 158 VAL A C 1
ATOM 1242 O O . VAL A 1 158 ? -5.437 -1.772 14.283 1.00 93.50 158 VAL A O 1
ATOM 1245 N N . VAL A 1 159 ? -6.201 -1.745 12.176 1.00 87.75 159 VAL A N 1
ATOM 1246 C CA . VAL A 1 159 ? -7.529 -2.270 12.526 1.00 87.75 159 VAL A CA 1
ATOM 1247 C C . VAL A 1 159 ? -7.408 -3.705 13.032 1.00 87.75 159 VAL A C 1
ATOM 1249 O O . VAL A 1 159 ? -7.961 -4.036 14.078 1.00 87.75 159 VAL A O 1
ATOM 1252 N N . VAL A 1 160 ? -6.651 -4.542 12.317 1.00 85.25 160 VAL A N 1
ATOM 1253 C CA . VAL A 1 160 ? -6.419 -5.943 12.695 1.00 85.25 160 VAL A CA 1
ATOM 1254 C C . VAL A 1 160 ? -5.670 -6.035 14.024 1.00 85.25 160 VAL A C 1
ATOM 1256 O O . VAL A 1 160 ? -6.103 -6.760 14.914 1.00 85.25 160 VAL A O 1
ATOM 1259 N N . ASP A 1 161 ? -4.590 -5.274 14.186 1.00 83.44 161 ASP A N 1
ATOM 1260 C CA . ASP A 1 161 ? -3.740 -5.316 15.376 1.00 83.44 161 ASP A CA 1
ATOM 1261 C C . ASP A 1 161 ? -4.463 -4.768 16.607 1.00 83.44 161 ASP A C 1
ATOM 1263 O O . ASP A 1 161 ? -4.368 -5.349 17.685 1.00 83.44 161 ASP A O 1
ATOM 1267 N N . THR A 1 162 ? -5.242 -3.693 16.452 1.00 85.12 162 THR A N 1
ATOM 1268 C CA . THR A 1 162 ? -6.046 -3.134 17.552 1.00 85.12 162 THR A CA 1
ATOM 1269 C C . THR A 1 162 ? -7.138 -4.108 17.982 1.00 85.12 162 THR A C 1
ATOM 1271 O O . THR A 1 162 ? -7.344 -4.320 19.176 1.00 85.12 162 THR A O 1
ATOM 1274 N N . ALA A 1 163 ? -7.806 -4.756 17.023 1.00 83.25 163 ALA A N 1
ATOM 1275 C CA . ALA A 1 163 ? -8.794 -5.784 17.330 1.00 83.25 163 ALA A CA 1
ATOM 1276 C C . ALA A 1 163 ? -8.159 -6.984 18.053 1.00 83.25 163 ALA A C 1
ATOM 1278 O O . ALA A 1 163 ? -8.709 -7.454 19.045 1.00 83.25 163 ALA A O 1
ATOM 1279 N N . ALA A 1 164 ? -6.985 -7.439 17.604 1.00 78.31 164 ALA A N 1
ATOM 1280 C CA . ALA A 1 164 ? -6.261 -8.549 18.220 1.00 78.31 164 ALA A CA 1
ATOM 1281 C C . ALA A 1 164 ? -5.788 -8.239 19.651 1.00 78.31 164 ALA A C 1
ATOM 1283 O O . ALA A 1 164 ? -5.731 -9.140 20.484 1.00 78.31 164 ALA A O 1
ATOM 1284 N N . GLN A 1 165 ? -5.473 -6.977 19.959 1.00 83.19 165 GLN A N 1
ATOM 1285 C CA . GLN A 1 165 ? -5.110 -6.562 21.317 1.00 83.19 165 GLN A CA 1
ATOM 1286 C C . GLN A 1 165 ? -6.293 -6.606 22.292 1.00 83.19 165 GLN A C 1
ATOM 1288 O O . GLN A 1 165 ? -6.077 -6.805 23.486 1.00 83.19 165 GLN A O 1
ATOM 1293 N N . GLY A 1 166 ? -7.527 -6.391 21.819 1.00 82.00 166 GLY A N 1
ATOM 1294 C CA . GLY A 1 166 ? -8.745 -6.516 22.630 1.00 82.00 166 GLY A CA 1
ATOM 1295 C C . GLY A 1 166 ? -8.856 -5.534 23.807 1.00 82.00 166 GLY A C 1
ATOM 1296 O O . GLY A 1 166 ? -9.676 -5.729 24.702 1.00 82.00 166 GLY A O 1
ATOM 1297 N N . ARG A 1 167 ? -8.039 -4.475 23.836 1.00 82.75 167 ARG A N 1
ATOM 1298 C CA . ARG A 1 167 ? -7.994 -3.494 24.930 1.00 82.75 167 ARG A CA 1
ATOM 1299 C C . ARG A 1 167 ? -9.092 -2.447 24.769 1.00 82.75 167 ARG A C 1
ATOM 1301 O O . ARG A 1 167 ? -8.865 -1.371 24.215 1.00 82.75 167 ARG A O 1
ATOM 1308 N N . VAL A 1 168 ? -10.281 -2.774 25.269 1.00 86.31 168 VAL A N 1
ATOM 1309 C CA . VAL A 1 168 ? -11.462 -1.899 25.254 1.00 86.31 168 VAL A CA 1
ATOM 1310 C C . VAL A 1 168 ? -11.839 -1.510 26.680 1.00 86.31 168 VAL A C 1
ATOM 1312 O O . VAL A 1 168 ? -11.855 -2.350 27.579 1.00 86.31 168 VAL A O 1
ATOM 1315 N N . ARG A 1 169 ? -12.165 -0.237 26.895 1.00 84.38 169 ARG A N 1
ATOM 1316 C CA . ARG A 1 169 ? -12.722 0.270 28.153 1.00 84.38 169 ARG A CA 1
ATOM 1317 C C . ARG A 1 169 ? -14.090 0.867 27.875 1.00 84.38 169 ARG A C 1
ATOM 1319 O O . ARG A 1 169 ? -14.246 1.644 26.940 1.00 84.38 169 ARG A O 1
ATOM 1326 N N . VAL A 1 170 ? -15.088 0.513 28.677 1.00 83.50 170 VAL A N 1
ATOM 1327 C CA . VAL A 1 170 ? -16.356 1.246 28.662 1.00 83.50 170 VAL A CA 1
ATOM 1328 C C . VAL A 1 170 ? -16.079 2.578 29.337 1.00 83.50 170 VAL A C 1
ATOM 1330 O O . VAL A 1 170 ? -15.631 2.597 30.485 1.00 83.50 170 VAL A O 1
ATOM 1333 N N . VAL A 1 171 ? -16.311 3.677 28.624 1.00 75.94 171 VAL A N 1
ATOM 1334 C CA . VAL A 1 171 ? -16.299 4.997 29.246 1.00 75.94 171 VAL A CA 1
ATOM 1335 C C . VAL A 1 171 ? -17.480 4.962 30.190 1.00 75.94 171 VAL A C 1
ATOM 1337 O O . VAL A 1 171 ? -18.622 4.876 29.733 1.00 75.94 171 VAL A O 1
ATOM 1340 N N . SER A 1 172 ? -17.208 4.870 31.494 1.00 55.00 172 SER A N 1
ATOM 1341 C CA . SER A 1 172 ? -18.254 4.837 32.504 1.00 55.00 172 SER A CA 1
ATOM 1342 C C . SER A 1 172 ? -19.221 5.956 32.162 1.00 55.00 172 SER A C 1
ATOM 1344 O O . SER A 1 172 ? -18.827 7.119 32.042 1.00 55.00 172 SER A O 1
ATOM 1346 N N . ALA A 1 173 ? -20.476 5.577 31.902 1.00 47.34 173 ALA A N 1
ATOM 1347 C CA . ALA A 1 173 ? -21.547 6.539 31.756 1.00 47.34 173 ALA A CA 1
ATOM 1348 C C . ALA A 1 173 ? -21.354 7.556 32.879 1.00 47.34 173 ALA A C 1
ATOM 1350 O O . ALA A 1 173 ? -21.176 7.141 34.029 1.00 47.34 173 ALA A O 1
ATOM 1351 N N . GLN A 1 174 ? -21.342 8.855 32.562 1.00 45.31 174 GLN A N 1
ATOM 1352 C CA . GLN A 1 174 ? -21.624 9.871 33.572 1.00 45.31 174 GLN A CA 1
ATOM 1353 C C . GLN A 1 174 ? -22.758 9.296 34.411 1.00 45.31 174 GLN A C 1
ATOM 1355 O O . GLN A 1 174 ? -23.819 9.007 33.849 1.00 45.31 174 GLN A O 1
ATOM 1360 N N . LYS A 1 175 ? -22.458 8.952 35.676 1.00 39.88 175 LYS A N 1
ATOM 1361 C CA . LYS A 1 175 ? -23.366 8.196 36.541 1.00 39.88 175 LYS A CA 1
ATOM 1362 C C . LYS A 1 175 ? -24.720 8.864 36.400 1.00 39.88 175 LYS A C 1
ATOM 1364 O O . LYS A 1 175 ? -24.845 10.027 36.774 1.00 39.88 175 LYS A O 1
ATOM 1369 N N . ARG A 1 176 ? -25.703 8.185 35.800 1.00 37.38 176 ARG A N 1
ATOM 1370 C CA . ARG A 1 176 ? -27.066 8.707 35.839 1.00 37.38 176 ARG A CA 1
ATOM 1371 C C . ARG A 1 176 ? -27.401 8.772 37.327 1.00 37.38 176 ARG A C 1
ATOM 1373 O O . ARG A 1 176 ? -27.333 7.715 37.958 1.00 37.38 176 ARG A O 1
ATOM 1380 N N . PRO A 1 177 ? -27.661 9.957 37.907 1.00 40.22 177 PRO A N 1
ATOM 1381 C CA . PRO A 1 177 ? -28.094 10.013 39.290 1.00 40.22 177 PRO A CA 1
ATOM 1382 C C . PRO A 1 177 ? -29.342 9.138 39.395 1.00 40.22 177 PRO A C 1
ATOM 1384 O O . PRO A 1 177 ? -30.276 9.294 38.604 1.00 40.22 177 PRO A O 1
ATOM 1387 N N . GLN A 1 178 ? -29.326 8.163 40.304 1.00 41.59 178 GLN A N 1
ATOM 1388 C CA . GLN A 1 178 ? -30.571 7.525 40.697 1.00 41.59 178 GLN A CA 1
ATOM 1389 C C . GLN A 1 178 ? -31.332 8.573 41.496 1.00 41.59 178 GLN A C 1
ATOM 1391 O O . GLN A 1 178 ? -30.900 8.988 42.567 1.00 41.59 178 GLN A O 1
ATOM 1396 N N . VAL A 1 179 ? -32.403 9.075 40.889 1.00 42.44 179 VAL A N 1
ATOM 1397 C CA . VAL A 1 179 ? -33.345 9.974 41.534 1.00 42.44 179 VAL A CA 1
ATOM 1398 C C . VAL A 1 179 ? -34.474 9.105 42.054 1.00 42.44 179 VAL A C 1
ATOM 1400 O O . VAL A 1 179 ? -35.273 8.595 41.268 1.00 42.44 179 VAL A O 1
ATOM 1403 N N . THR A 1 180 ? -34.519 8.919 43.365 1.00 45.16 180 THR A N 1
ATOM 1404 C CA . THR A 1 180 ? -35.665 8.311 44.039 1.00 45.16 180 THR A CA 1
ATOM 1405 C C . THR A 1 180 ? -36.554 9.448 44.526 1.00 45.16 180 THR A C 1
ATOM 1407 O O . THR A 1 180 ? -36.104 10.324 45.266 1.00 45.16 180 THR A O 1
ATOM 1410 N N . VAL A 1 181 ? -37.799 9.466 44.053 1.00 46.62 181 VAL A N 1
ATOM 1411 C CA . VAL A 1 181 ? -38.842 10.368 44.548 1.00 46.62 181 VAL A CA 1
ATOM 1412 C C . VAL A 1 181 ? -39.660 9.565 45.549 1.00 46.62 181 VAL A C 1
ATOM 1414 O O . VAL A 1 181 ? -40.223 8.536 45.184 1.00 46.62 181 VAL A O 1
ATOM 1417 N N . GLU A 1 182 ? -39.675 9.986 46.809 1.00 46.62 182 GLU A N 1
ATOM 1418 C CA . GLU A 1 182 ? -40.560 9.389 47.811 1.00 46.62 182 GLU A CA 1
ATOM 1419 C C . GLU A 1 182 ? -41.981 9.963 47.653 1.00 46.62 182 GLU A C 1
ATOM 1421 O O . GLU A 1 182 ? -42.142 11.172 47.491 1.00 46.62 182 GLU A O 1
ATOM 1426 N N . ASP A 1 183 ? -43.014 9.115 47.745 1.00 46.69 183 ASP A N 1
ATOM 1427 C CA . ASP A 1 183 ? -44.440 9.488 47.603 1.00 46.69 183 ASP A CA 1
ATOM 1428 C C . ASP A 1 183 ? -44.993 10.348 48.761 1.00 46.69 183 ASP A C 1
ATOM 1430 O O . ASP A 1 183 ? -46.169 10.711 48.777 1.00 46.69 183 ASP A O 1
ATOM 1434 N N . ASN A 1 184 ? -44.158 10.710 49.737 1.00 53.75 184 ASN A N 1
ATOM 1435 C CA . ASN A 1 184 ? -44.574 11.533 50.865 1.00 53.75 184 ASN A CA 1
ATOM 1436 C C . ASN A 1 184 ? -44.210 13.002 50.625 1.00 53.75 184 ASN A C 1
ATOM 1438 O O . ASN A 1 184 ? -43.041 13.394 50.645 1.00 53.75 184 ASN A O 1
ATOM 1442 N N . THR A 1 185 ? -45.236 13.835 50.446 1.00 44.81 185 THR A N 1
ATOM 1443 C CA . THR A 1 185 ? -45.132 15.299 50.476 1.00 44.81 185 THR A CA 1
ATOM 1444 C C . THR A 1 185 ? -44.525 15.760 51.798 1.00 44.81 185 THR A C 1
ATOM 1446 O O . THR A 1 185 ? -45.061 15.468 52.868 1.00 44.81 185 THR A O 1
ATOM 1449 N N . GLY A 1 186 ? -43.420 16.509 51.727 1.00 50.38 186 GLY A N 1
ATOM 1450 C CA . GLY A 1 186 ? -42.907 17.249 52.879 1.00 50.38 186 GLY A CA 1
ATOM 1451 C C . GLY A 1 186 ? -43.917 18.297 53.363 1.00 50.38 186 GLY A C 1
ATOM 1452 O O . GLY A 1 186 ? -44.877 18.615 52.658 1.00 50.38 186 GLY A O 1
ATOM 1453 N N . SER A 1 187 ? -43.675 18.870 54.546 1.00 51.34 187 SER A N 1
ATOM 1454 C CA . SER A 1 187 ? -44.515 19.907 55.184 1.00 51.34 187 SER A CA 1
ATOM 1455 C C . SER A 1 187 ? -44.735 21.171 54.325 1.00 51.34 187 SER A C 1
ATOM 1457 O O . SER A 1 187 ? -45.522 22.044 54.685 1.00 51.34 187 SER A O 1
ATOM 1459 N N . ASP A 1 188 ? -44.035 21.253 53.200 1.00 53.59 188 ASP A N 1
ATOM 1460 C CA . ASP A 1 188 ? -43.857 22.384 52.304 1.00 53.59 188 ASP A CA 1
ATOM 1461 C C . ASP A 1 188 ? -44.577 22.145 50.954 1.00 53.59 188 ASP A C 1
ATOM 1463 O O . ASP A 1 188 ? -44.539 22.989 50.060 1.00 53.59 188 ASP A O 1
ATOM 1467 N N . GLY A 1 189 ? -45.207 20.974 50.769 1.00 50.84 189 GLY A N 1
ATOM 1468 C CA . GLY A 1 189 ? -45.969 20.616 49.566 1.00 50.84 189 GLY A CA 1
ATOM 1469 C C . GLY A 1 189 ? -45.137 20.221 48.337 1.00 50.84 189 GLY A C 1
ATOM 1470 O O . GLY A 1 189 ? -45.713 19.997 47.275 1.00 50.84 189 GLY A O 1
ATOM 1471 N N . GLN A 1 190 ? -43.808 20.105 48.451 1.00 38.88 190 GLN A N 1
ATOM 1472 C CA . GLN A 1 190 ? -42.934 19.626 47.370 1.00 38.88 190 GLN A CA 1
ATOM 1473 C C . GLN A 1 190 ? -42.429 18.190 47.620 1.00 38.88 190 GLN A C 1
ATOM 1475 O O . GLN A 1 190 ? -42.169 17.823 48.772 1.00 38.88 190 GLN A O 1
ATOM 1480 N N . PRO A 1 191 ? -42.282 17.363 46.562 1.00 40.19 191 PRO A N 1
ATOM 1481 C CA . PRO A 1 191 ? -41.730 16.016 46.675 1.00 40.19 191 PRO A CA 1
ATOM 1482 C C . PRO A 1 191 ? -40.241 16.059 47.043 1.00 40.19 191 PRO A C 1
ATOM 1484 O O . PRO A 1 191 ? -39.468 16.847 46.493 1.00 40.19 191 PRO A O 1
ATOM 1487 N N . LYS A 1 192 ? -39.830 15.196 47.976 1.00 40.56 192 LYS A N 1
ATOM 1488 C CA . LYS A 1 192 ? -38.452 15.126 48.471 1.00 40.56 192 LYS A CA 1
ATOM 1489 C C . LYS A 1 192 ? -37.595 14.325 47.486 1.00 40.56 192 LYS A C 1
ATOM 1491 O O . LYS A 1 192 ? -37.847 13.147 47.249 1.00 40.56 192 LYS A O 1
ATOM 1496 N N . VAL A 1 193 ? -36.595 14.978 46.897 1.00 41.00 193 VAL A N 1
ATOM 1497 C CA . VAL A 1 193 ? -35.674 14.385 45.916 1.00 41.00 193 VAL A CA 1
ATOM 1498 C C . VAL A 1 193 ? -34.348 14.090 46.612 1.00 41.00 193 VAL A C 1
ATOM 1500 O O . VAL A 1 193 ? -33.652 15.018 47.021 1.00 41.00 193 VAL A O 1
ATOM 1503 N N . ILE A 1 194 ? -33.988 12.813 46.744 1.00 45.22 194 ILE A N 1
ATOM 1504 C CA . ILE A 1 194 ? -32.680 12.398 47.268 1.00 45.22 194 ILE A CA 1
ATOM 1505 C C . ILE A 1 194 ? -31.795 12.006 46.081 1.00 45.22 194 ILE A C 1
ATOM 1507 O O . ILE A 1 194 ? -32.194 11.205 45.236 1.00 45.22 194 ILE A O 1
ATOM 1511 N N . VAL A 1 195 ? -30.597 12.591 46.006 1.00 42.56 195 VAL A N 1
ATOM 1512 C CA . VAL A 1 195 ? -29.582 12.262 44.996 1.00 42.56 195 VAL A CA 1
ATOM 1513 C C . VAL A 1 195 ? -28.402 11.610 45.707 1.00 42.56 195 VAL A C 1
ATOM 1515 O O . VAL A 1 195 ? -27.615 12.294 46.356 1.00 42.56 195 VAL A O 1
ATOM 1518 N N . GLU A 1 196 ? -28.274 10.288 45.595 1.00 40.22 196 GLU A N 1
ATOM 1519 C CA . GLU A 1 196 ? -27.135 9.558 46.160 1.00 40.22 196 GLU A CA 1
ATOM 1520 C C . GLU A 1 196 ? -26.015 9.357 45.128 1.00 40.22 196 GLU A C 1
ATOM 1522 O O . GLU A 1 196 ? -26.237 9.022 43.959 1.00 40.22 196 GLU A O 1
ATOM 1527 N N . HIS A 1 197 ? -24.771 9.549 45.574 1.00 38.47 197 HIS A N 1
ATOM 1528 C CA . HIS A 1 197 ? -23.561 9.318 44.790 1.00 38.47 197 HIS A CA 1
ATOM 1529 C C . HIS A 1 197 ? -22.749 8.181 45.419 1.00 38.47 197 HIS A C 1
ATOM 1531 O O . HIS A 1 197 ? -21.893 8.418 46.265 1.00 38.47 197 HIS A O 1
ATOM 1537 N N . THR A 1 198 ? -22.974 6.935 45.002 1.00 39.66 198 THR A N 1
ATOM 1538 C CA . THR A 1 198 ? -22.199 5.798 45.522 1.00 39.66 198 THR A CA 1
ATOM 1539 C C . THR A 1 198 ? -20.826 5.727 44.845 1.00 39.66 198 THR A C 1
ATOM 1541 O O . THR A 1 198 ? -20.726 5.542 43.630 1.00 39.66 198 THR A O 1
ATOM 1544 N N . SER A 1 199 ? -19.738 5.912 45.591 1.00 33.59 199 SER A N 1
ATOM 1545 C CA . SER A 1 199 ? -18.369 5.597 45.157 1.00 33.59 199 SER A CA 1
ATOM 1546 C C . SER A 1 199 ? -18.120 4.097 45.316 1.00 33.59 199 SER A C 1
ATOM 1548 O O . SER A 1 199 ? -18.278 3.569 46.410 1.00 33.59 199 SER A O 1
ATOM 1550 N N . ASP A 1 200 ? -17.758 3.409 44.232 1.00 34.34 200 ASP A N 1
ATOM 1551 C CA . ASP A 1 200 ? -17.412 1.986 44.284 1.00 34.34 200 ASP A CA 1
ATOM 1552 C C . ASP A 1 200 ? -15.879 1.874 44.353 1.00 34.34 200 ASP A C 1
ATOM 1554 O O . ASP A 1 200 ? -15.186 1.911 43.333 1.00 34.34 200 ASP A O 1
ATOM 1558 N N . ASP A 1 201 ? -15.351 1.821 45.578 1.00 36.41 201 ASP A N 1
ATOM 1559 C CA . ASP A 1 201 ? -13.955 1.494 45.872 1.00 36.41 201 ASP A CA 1
ATOM 1560 C C . ASP A 1 201 ? -13.728 -0.002 45.626 1.00 36.41 201 ASP A C 1
ATOM 1562 O O . ASP A 1 201 ? -13.816 -0.831 46.534 1.00 36.41 201 ASP A O 1
ATOM 1566 N N . ARG A 1 202 ? -13.393 -0.380 44.390 1.00 36.19 202 ARG A N 1
ATOM 1567 C CA . ARG A 1 202 ? -12.854 -1.722 44.123 1.00 36.19 202 ARG A CA 1
ATOM 1568 C C . ARG A 1 202 ? -11.338 -1.693 44.151 1.00 36.19 202 ARG A C 1
ATOM 1570 O O . ARG A 1 202 ? -10.655 -1.488 43.152 1.00 36.19 202 ARG A O 1
ATOM 1577 N N . LYS A 1 203 ? -10.854 -1.910 45.370 1.00 31.80 203 LYS A N 1
ATOM 1578 C CA . LYS A 1 203 ? -9.477 -2.208 45.750 1.00 31.80 203 LYS A CA 1
ATOM 1579 C C . LYS A 1 203 ? -8.959 -3.416 44.957 1.00 31.80 203 LYS A C 1
ATOM 1581 O O . LYS A 1 203 ? -9.568 -4.484 44.972 1.00 31.80 203 LYS A O 1
ATOM 1586 N N . ALA A 1 204 ? -7.820 -3.238 44.293 1.00 33.12 204 ALA A N 1
ATOM 1587 C CA . ALA A 1 204 ? -7.016 -4.329 43.760 1.00 33.12 204 ALA A CA 1
ATOM 1588 C C . ALA A 1 204 ? -6.495 -5.199 44.918 1.00 33.12 204 ALA A C 1
ATOM 1590 O O . ALA A 1 204 ? -5.930 -4.676 45.880 1.0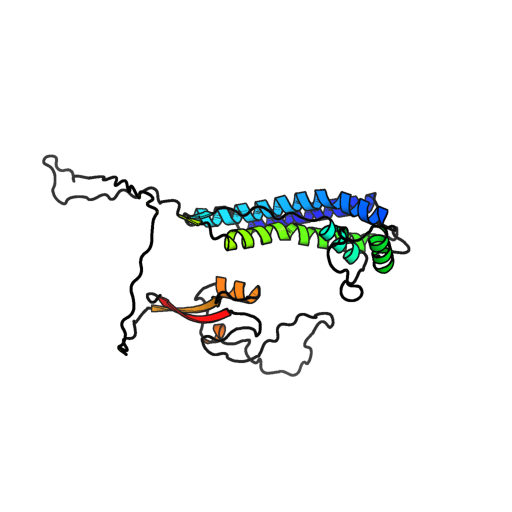0 33.12 204 ALA A O 1
ATOM 1591 N N . GLY A 1 205 ? -6.694 -6.512 44.821 1.00 31.31 205 GLY A N 1
ATOM 1592 C CA . GLY A 1 205 ? -6.182 -7.508 45.756 1.00 31.31 205 GLY A CA 1
ATOM 1593 C C . GLY A 1 205 ? -5.689 -8.727 44.986 1.00 31.31 205 GLY A C 1
ATOM 1594 O O . GLY A 1 205 ? -6.483 -9.470 44.420 1.00 31.31 205 GLY A O 1
ATOM 1595 N N . ASP A 1 206 ? -4.370 -8.853 44.937 1.00 31.55 206 ASP A N 1
ATOM 1596 C CA . ASP A 1 206 ? -3.585 -9.976 44.429 1.00 31.55 206 ASP A CA 1
ATOM 1597 C C . ASP A 1 206 ? -3.593 -11.155 45.433 1.00 31.55 206 ASP A C 1
ATOM 1599 O O . ASP A 1 206 ? -3.737 -10.929 46.636 1.00 31.55 206 ASP A O 1
ATOM 1603 N N . GLY A 1 207 ? -3.371 -12.387 44.953 1.00 29.27 207 GLY A N 1
ATOM 1604 C CA . GLY A 1 207 ? -2.842 -13.481 45.782 1.00 29.27 207 GLY A CA 1
ATOM 1605 C C . GLY A 1 207 ? -3.691 -14.748 46.005 1.00 29.27 207 GLY A C 1
ATOM 1606 O O . GLY A 1 207 ? -4.471 -14.831 46.943 1.00 29.27 207 GLY A O 1
ATOM 1607 N N . ASN A 1 208 ? -3.326 -15.794 45.249 1.00 29.55 208 ASN A N 1
ATOM 1608 C CA . ASN A 1 208 ? -3.050 -17.173 45.709 1.00 29.55 208 ASN A CA 1
ATOM 1609 C C . ASN A 1 208 ? -4.196 -18.200 45.964 1.00 29.55 208 ASN A C 1
ATOM 1611 O O . ASN A 1 208 ? -4.826 -18.229 47.012 1.00 29.55 208 ASN A O 1
ATOM 1615 N N . ARG A 1 209 ? -4.340 -19.130 44.999 1.00 30.16 209 ARG A N 1
ATOM 1616 C CA . ARG A 1 209 ? -4.136 -20.604 45.101 1.00 30.16 209 ARG A CA 1
ATOM 1617 C C . ARG A 1 209 ? -4.671 -21.324 46.359 1.00 30.16 209 ARG A C 1
ATOM 1619 O O . ARG A 1 209 ? -4.058 -21.211 47.409 1.00 30.16 209 ARG A O 1
ATOM 1626 N N . ASP A 1 210 ? -5.669 -22.204 46.197 1.00 29.25 210 ASP A N 1
ATOM 1627 C CA . ASP A 1 210 ? -5.504 -23.639 46.496 1.00 29.25 210 ASP A CA 1
ATOM 1628 C C . ASP A 1 210 ? -6.649 -24.530 45.966 1.00 29.25 210 ASP A C 1
ATOM 1630 O O . ASP A 1 210 ? -7.695 -24.078 45.506 1.00 29.25 210 ASP A O 1
ATOM 1634 N N . SER A 1 211 ? -6.366 -25.822 46.008 1.00 31.11 211 SER A N 1
ATOM 1635 C CA . SER A 1 211 ? -6.882 -26.950 45.244 1.00 31.11 211 SER A CA 1
ATOM 1636 C C . SER A 1 211 ? -7.957 -27.729 46.014 1.00 31.11 211 SER A C 1
ATOM 1638 O O . SER A 1 211 ? -7.722 -28.037 47.179 1.00 31.11 211 SER A O 1
ATOM 1640 N N . ARG A 1 212 ? -9.059 -28.180 45.378 1.00 30.16 212 ARG A N 1
ATOM 1641 C CA . ARG A 1 212 ? -9.729 -29.451 45.761 1.00 30.16 212 ARG A CA 1
ATOM 1642 C C . ARG A 1 212 ? -10.746 -29.997 44.742 1.00 30.16 212 ARG A C 1
ATOM 1644 O O . ARG A 1 212 ? -11.834 -29.473 44.565 1.00 30.16 212 ARG A O 1
ATOM 1651 N N . GLU A 1 213 ? -10.311 -31.058 44.070 1.00 27.88 213 GLU A N 1
ATOM 1652 C CA . GLU A 1 213 ? -10.941 -32.379 43.895 1.00 27.88 213 GLU A CA 1
ATOM 1653 C C . GLU A 1 213 ? -12.472 -32.566 43.705 1.00 27.88 213 GLU A C 1
ATOM 1655 O O . GLU A 1 213 ? -13.281 -32.344 44.598 1.00 27.88 213 GLU A O 1
ATOM 1660 N N . LYS A 1 214 ? -12.787 -33.119 42.518 1.00 31.58 214 LYS A N 1
ATOM 1661 C CA . LYS A 1 214 ? -13.859 -34.053 42.094 1.00 31.58 214 LYS A CA 1
ATOM 1662 C C . LYS A 1 214 ? -15.052 -34.331 43.026 1.00 31.58 214 LYS A C 1
ATOM 1664 O O . LYS A 1 214 ? -14.901 -34.907 44.096 1.00 31.58 214 LYS A O 1
ATOM 1669 N N . THR A 1 215 ? -16.249 -34.269 42.437 1.00 26.56 215 THR A N 1
ATOM 1670 C CA . THR A 1 215 ? -17.227 -35.379 42.466 1.00 26.56 215 THR A CA 1
ATOM 1671 C C . THR A 1 215 ? -18.222 -35.277 41.304 1.00 26.56 215 THR A C 1
ATOM 1673 O O . THR A 1 215 ? -18.335 -34.259 40.632 1.00 26.56 215 THR A O 1
ATOM 1676 N N . SER A 1 216 ? -18.840 -36.411 41.000 1.00 27.70 216 SER A N 1
ATOM 1677 C CA . SER A 1 216 ? -19.403 -36.837 39.718 1.00 27.70 216 SER A CA 1
ATOM 1678 C C . SER A 1 216 ? -20.935 -36.921 39.687 1.00 27.70 216 SER A C 1
ATOM 1680 O O . SER A 1 216 ? -21.532 -37.191 40.721 1.00 27.70 216 SER A O 1
ATOM 1682 N N . LYS A 1 217 ? -21.476 -36.943 38.453 1.00 27.41 217 LYS A N 1
ATOM 1683 C CA . LYS A 1 217 ? -22.729 -37.589 37.976 1.00 27.41 217 LYS A CA 1
ATOM 1684 C C . LYS A 1 217 ? -24.096 -36.972 38.336 1.00 27.41 217 LYS A C 1
ATOM 1686 O O . LYS A 1 217 ? -24.500 -37.003 39.488 1.00 27.41 217 LYS A O 1
ATOM 1691 N N . ALA A 1 218 ? -24.839 -36.598 37.285 1.00 26.05 218 ALA A N 1
ATOM 1692 C CA . ALA A 1 218 ? -26.170 -37.104 36.865 1.00 26.05 218 ALA A CA 1
ATOM 1693 C C . ALA A 1 218 ? -26.789 -36.046 35.920 1.00 26.05 218 ALA A C 1
ATOM 1695 O O . ALA A 1 218 ? -26.925 -34.892 36.300 1.00 26.05 218 ALA A O 1
ATOM 1696 N N . GLU A 1 219 ? -26.797 -36.260 34.606 1.00 27.28 219 GLU A N 1
ATOM 1697 C CA . GLU A 1 219 ? -27.868 -36.879 33.802 1.00 27.28 219 GLU A CA 1
ATOM 1698 C C . GLU A 1 219 ? -29.149 -36.030 33.659 1.00 27.28 219 GLU A C 1
ATOM 1700 O O . GLU A 1 219 ? -29.831 -35.725 34.628 1.00 27.28 219 GLU A O 1
ATOM 1705 N N . SER A 1 220 ? -29.399 -35.671 32.393 1.00 32.34 220 SER A N 1
ATOM 1706 C CA . SER A 1 220 ? -30.654 -35.294 31.728 1.00 32.34 220 SER A CA 1
ATOM 1707 C C . SER A 1 220 ? -31.727 -34.536 32.516 1.00 32.34 220 SER A C 1
ATOM 1709 O O . SER A 1 220 ? -32.499 -35.140 33.256 1.00 32.34 220 SER A O 1
ATOM 1711 N N . ASP A 1 221 ? -31.938 -33.272 32.139 1.00 27.38 221 ASP A N 1
ATOM 1712 C CA . ASP A 1 221 ? -33.309 -32.790 31.997 1.00 27.38 221 ASP A CA 1
ATOM 1713 C C . ASP A 1 221 ? -33.467 -31.912 30.750 1.00 27.38 221 ASP A C 1
ATOM 1715 O O . ASP A 1 221 ? -32.828 -30.874 30.558 1.00 27.38 221 ASP A O 1
ATOM 1719 N N . SER A 1 222 ? -34.299 -32.407 29.845 1.00 35.47 222 SER A N 1
ATOM 1720 C CA . SER A 1 222 ? -34.690 -31.783 28.597 1.00 35.47 222 SER A CA 1
ATOM 1721 C C . SER A 1 222 ? -35.710 -30.686 28.878 1.00 35.47 222 SER A C 1
ATOM 1723 O O . SER A 1 222 ? -36.912 -30.926 28.819 1.00 35.47 222 SER A O 1
ATOM 1725 N N . THR A 1 223 ? -35.249 -29.461 29.118 1.00 32.19 223 THR A N 1
ATOM 1726 C CA . THR A 1 223 ? -36.133 -28.289 29.128 1.00 32.19 223 THR A CA 1
ATOM 1727 C C . THR A 1 223 ? -35.640 -27.285 28.095 1.00 32.19 223 THR A C 1
ATOM 1729 O O . THR A 1 223 ? -34.655 -26.583 28.304 1.00 32.19 223 THR A O 1
ATOM 1732 N N . LYS A 1 224 ? -36.312 -27.245 26.936 1.00 39.38 224 LYS A N 1
ATOM 1733 C CA . LYS A 1 224 ? -36.085 -26.246 25.880 1.00 39.38 224 LYS A CA 1
ATOM 1734 C C . LYS A 1 224 ? -36.274 -24.837 26.469 1.00 39.38 224 LYS A C 1
ATOM 1736 O O . LYS A 1 224 ? -37.409 -24.507 26.818 1.00 39.38 224 LYS A O 1
ATOM 1741 N N . PRO A 1 225 ? -35.247 -23.969 26.523 1.00 39.16 225 PRO A N 1
ATOM 1742 C CA . PRO A 1 225 ? -35.471 -22.564 26.813 1.00 39.16 225 PRO A CA 1
ATOM 1743 C C . PRO A 1 225 ? -36.032 -21.921 25.544 1.00 39.16 225 PRO A C 1
ATOM 1745 O O . PRO A 1 225 ? -35.352 -21.829 24.521 1.00 39.16 225 PRO A O 1
ATOM 1748 N N . GLY A 1 226 ? -37.300 -21.512 25.598 1.00 45.00 226 GLY A N 1
ATOM 1749 C CA . GLY A 1 226 ? -38.005 -20.786 24.539 1.00 45.00 226 GLY A CA 1
ATOM 1750 C C . GLY A 1 226 ? -37.480 -19.360 24.367 1.00 45.00 226 GLY A C 1
ATOM 1751 O O . GLY A 1 226 ? -38.200 -18.393 24.603 1.00 45.00 226 GLY A O 1
ATOM 1752 N N . GLY A 1 227 ? -36.213 -19.221 23.986 1.00 58.12 227 GLY A N 1
ATOM 1753 C CA . GLY A 1 227 ? -35.642 -17.940 23.607 1.00 58.12 227 GLY A CA 1
ATOM 1754 C C . GLY A 1 227 ? -36.173 -17.482 22.245 1.00 58.12 227 GLY A C 1
ATOM 1755 O O . GLY A 1 227 ? -36.537 -18.283 21.381 1.00 58.12 227 GLY A O 1
ATOM 1756 N N . LYS A 1 228 ? -36.235 -16.165 22.036 1.00 69.94 228 LYS A N 1
ATOM 1757 C CA . LYS A 1 228 ? -36.689 -15.596 20.760 1.00 69.94 228 LYS A CA 1
ATOM 1758 C C . LYS A 1 228 ? -35.600 -15.807 19.708 1.00 69.94 228 LYS A C 1
ATOM 1760 O O . LYS A 1 228 ? -34.528 -15.214 19.826 1.00 69.94 228 LYS A O 1
ATOM 1765 N N . VAL A 1 229 ? -35.876 -16.617 18.686 1.00 74.50 229 VAL A N 1
ATOM 1766 C CA . VAL A 1 229 ? -34.982 -16.798 17.530 1.00 74.50 229 VAL A CA 1
ATOM 1767 C C . VAL A 1 229 ? -34.718 -15.434 16.884 1.00 74.50 229 VAL A C 1
ATOM 1769 O O . VAL A 1 229 ? -35.658 -14.731 16.511 1.00 74.50 229 VAL A O 1
ATOM 1772 N N . LEU A 1 230 ? -33.446 -15.040 16.803 1.00 75.88 230 LEU A N 1
ATOM 1773 C CA . LEU A 1 230 ? -33.016 -13.774 16.202 1.00 75.88 230 LEU A CA 1
ATOM 1774 C C . LEU A 1 230 ? -32.715 -13.922 14.709 1.00 75.88 230 LEU A C 1
ATOM 1776 O O . LEU A 1 230 ? -32.937 -12.979 13.958 1.00 75.88 230 LEU A O 1
ATOM 1780 N N . GLY A 1 231 ? -32.241 -15.094 14.293 1.00 80.69 231 GLY A N 1
ATOM 1781 C CA . GLY A 1 231 ? -31.844 -15.391 12.920 1.00 80.69 231 GLY A CA 1
ATOM 1782 C C . GLY A 1 231 ? -30.618 -16.296 12.892 1.00 80.69 231 GLY A C 1
ATOM 1783 O O . GLY A 1 231 ? -30.132 -16.735 13.937 1.00 80.69 231 GLY A O 1
ATOM 1784 N N . TRP A 1 232 ? -30.100 -16.574 11.702 1.00 85.62 232 TRP A N 1
ATOM 1785 C CA . TRP A 1 232 ? -28.882 -17.357 11.538 1.00 85.62 232 TRP A CA 1
ATOM 1786 C C . TRP A 1 232 ? -27.660 -16.462 11.382 1.00 85.62 232 TRP A C 1
ATOM 1788 O O . TRP A 1 232 ? -27.712 -15.433 10.704 1.00 85.62 232 TRP A O 1
ATOM 1798 N N . ALA A 1 233 ? -26.542 -16.879 11.973 1.00 84.31 233 ALA A N 1
ATOM 1799 C CA . ALA A 1 233 ? -25.254 -16.206 11.867 1.00 84.31 233 ALA A CA 1
ATOM 1800 C C . ALA A 1 233 ? -24.167 -17.168 11.380 1.00 84.31 233 ALA A C 1
ATOM 1802 O O . ALA A 1 233 ? -24.250 -18.384 11.553 1.00 84.31 233 ALA A O 1
ATOM 1803 N N . ARG A 1 234 ? -23.104 -16.595 10.812 1.00 83.69 234 ARG A N 1
ATOM 1804 C CA . ARG A 1 234 ? -21.805 -17.267 10.718 1.00 83.69 234 ARG A CA 1
ATOM 1805 C C . ARG A 1 234 ? -20.976 -16.849 11.931 1.00 83.69 234 ARG A C 1
ATOM 1807 O O . ARG A 1 234 ? -20.981 -15.674 12.283 1.00 83.69 234 ARG A O 1
ATOM 1814 N N . VAL A 1 235 ? -20.262 -17.778 12.552 1.00 81.88 235 VAL A N 1
ATOM 1815 C CA . VAL A 1 235 ? -19.396 -17.501 13.710 1.00 81.88 235 VAL A CA 1
ATOM 1816 C C . VAL A 1 235 ? -18.023 -18.111 13.462 1.00 81.88 235 VAL A C 1
ATOM 1818 O O . VAL A 1 235 ? -17.922 -19.190 12.877 1.00 81.88 235 VAL A O 1
ATOM 1821 N N . LEU A 1 236 ? -16.969 -17.390 13.849 1.00 81.06 236 LEU A N 1
ATOM 1822 C CA . LEU A 1 236 ? -15.595 -17.890 13.808 1.00 81.06 236 LEU A CA 1
ATOM 1823 C C . LEU A 1 236 ? -15.334 -18.680 15.090 1.00 81.06 236 LEU A C 1
ATOM 1825 O O . LEU A 1 236 ? -15.638 -18.199 16.178 1.00 81.06 236 LEU A O 1
ATOM 1829 N N . THR A 1 237 ? -14.782 -19.881 14.965 1.00 72.25 237 THR A N 1
ATOM 1830 C CA . THR A 1 237 ? -14.485 -20.752 16.115 1.00 72.25 237 THR A CA 1
ATOM 1831 C C . THR A 1 237 ? -13.125 -20.463 16.759 1.00 72.25 237 THR A C 1
ATOM 1833 O O . THR A 1 237 ? -12.811 -21.032 17.799 1.00 72.25 237 THR A O 1
ATOM 1836 N N . GLY A 1 238 ? -12.328 -19.571 16.162 1.00 57.28 238 GLY A N 1
ATOM 1837 C CA . GLY A 1 238 ? -11.015 -19.157 16.662 1.00 57.28 238 GLY A CA 1
ATOM 1838 C C . GLY A 1 238 ? -9.830 -19.882 16.013 1.00 57.28 238 GLY A C 1
ATOM 1839 O O . GLY A 1 238 ? -8.701 -19.700 16.458 1.00 57.28 238 GLY A O 1
ATOM 1840 N N . ALA A 1 239 ? -10.063 -20.678 14.965 1.00 65.25 239 ALA A N 1
ATOM 1841 C CA . ALA A 1 239 ? -9.016 -21.209 14.090 1.00 65.25 239 ALA A CA 1
ATOM 1842 C C . ALA A 1 239 ? -8.839 -20.305 12.845 1.00 65.25 239 ALA A C 1
ATOM 1844 O O . ALA A 1 239 ? -9.413 -19.221 12.770 1.00 65.25 239 ALA A O 1
ATOM 1845 N N . GLU A 1 240 ? -8.010 -20.695 11.869 1.00 71.06 240 GLU A N 1
ATOM 1846 C CA . GLU A 1 240 ? -7.761 -19.855 10.686 1.00 71.06 240 GLU A CA 1
ATOM 1847 C C . GLU A 1 240 ? -9.045 -19.581 9.874 1.00 71.06 240 GLU A C 1
ATOM 1849 O O . GLU A 1 240 ? -9.737 -20.500 9.422 1.00 71.06 240 GLU A O 1
ATOM 1854 N N . SER A 1 241 ? -9.334 -18.297 9.636 1.00 74.75 241 SER A N 1
ATOM 1855 C CA . SER A 1 241 ? -10.472 -17.835 8.834 1.00 74.75 241 SER A CA 1
ATOM 1856 C C . SER A 1 241 ? -10.005 -17.007 7.638 1.00 74.75 241 SER A C 1
ATOM 1858 O O . SER A 1 241 ? -9.174 -16.107 7.767 1.00 74.75 241 SER A O 1
ATOM 1860 N N . CYS A 1 242 ? -10.599 -17.221 6.459 1.00 76.88 242 CYS A N 1
ATOM 1861 C CA . CYS A 1 242 ? -10.381 -16.311 5.335 1.00 76.88 242 CYS A CA 1
ATOM 1862 C C . CYS A 1 242 ? -11.154 -14.991 5.512 1.00 76.88 242 CYS A C 1
ATOM 1864 O O . CYS A 1 242 ? -12.168 -14.921 6.212 1.00 76.88 242 CYS A O 1
ATOM 1866 N N . ALA A 1 243 ? -10.729 -13.947 4.792 1.00 75.06 243 ALA A N 1
ATOM 1867 C CA . ALA A 1 243 ? -11.356 -12.623 4.849 1.00 75.06 243 ALA A CA 1
ATOM 1868 C C . ALA A 1 243 ? -12.858 -12.632 4.495 1.00 75.06 243 ALA A C 1
ATOM 1870 O O . ALA A 1 243 ? -13.624 -11.832 5.028 1.00 75.06 243 ALA A O 1
ATOM 1871 N N . PHE A 1 244 ? -13.300 -13.550 3.628 1.00 78.50 244 PHE A N 1
ATOM 1872 C CA . PHE A 1 244 ? -14.715 -13.698 3.284 1.00 78.50 244 PHE A CA 1
ATOM 1873 C C . PHE A 1 244 ? -15.536 -14.262 4.455 1.00 78.50 244 PHE A C 1
ATOM 1875 O O . PHE A 1 244 ? -16.578 -13.705 4.787 1.00 78.50 244 PHE A O 1
ATOM 1882 N N . CYS A 1 245 ? -15.038 -15.305 5.131 1.00 80.00 245 CYS A N 1
ATOM 1883 C CA . CYS A 1 245 ? -15.649 -15.852 6.348 1.00 80.00 245 CYS A CA 1
ATOM 1884 C C . CYS A 1 245 ? -15.706 -14.804 7.469 1.00 80.00 245 CYS A C 1
ATOM 1886 O O . CYS A 1 245 ? -16.753 -14.644 8.092 1.00 80.00 245 CYS A O 1
ATOM 1888 N N . ALA A 1 246 ? -14.622 -14.051 7.685 1.00 81.38 246 ALA A N 1
ATOM 1889 C CA . ALA A 1 246 ? -14.586 -12.982 8.685 1.00 81.38 246 ALA A CA 1
ATOM 1890 C C . ALA A 1 246 ? -15.622 -11.884 8.388 1.00 81.38 246 ALA A C 1
ATOM 1892 O O . ALA A 1 246 ? -16.331 -11.423 9.280 1.00 81.38 246 ALA A O 1
ATOM 1893 N N . MET A 1 247 ? -15.775 -11.524 7.112 1.00 88.94 247 MET A N 1
ATOM 1894 C CA . MET A 1 247 ? -16.800 -10.584 6.667 1.00 88.94 247 MET A CA 1
ATOM 1895 C C . MET A 1 247 ? -18.226 -11.138 6.840 1.00 88.94 247 MET A C 1
ATOM 1897 O O . MET A 1 247 ? -19.138 -10.384 7.166 1.00 88.94 247 MET A O 1
ATOM 1901 N N . LEU A 1 248 ? -18.473 -12.428 6.603 1.00 84.56 248 LEU A N 1
ATOM 1902 C CA . LEU A 1 248 ? -19.800 -13.007 6.841 1.00 84.56 248 LEU A CA 1
ATOM 1903 C C . LEU A 1 248 ? -20.134 -13.056 8.335 1.00 84.56 248 LEU A C 1
ATOM 1905 O O . LEU A 1 248 ? -21.271 -12.753 8.697 1.00 84.56 248 LEU A O 1
ATOM 1909 N N . ALA A 1 249 ? -19.153 -13.396 9.175 1.00 82.31 249 ALA A N 1
ATOM 1910 C CA . ALA A 1 249 ? -19.325 -13.497 10.618 1.00 82.31 249 ALA A CA 1
ATOM 1911 C C . ALA A 1 249 ? -19.582 -12.139 11.287 1.00 82.31 249 ALA A C 1
ATOM 1913 O O . ALA A 1 249 ? -20.393 -12.043 12.205 1.00 82.31 249 ALA A O 1
ATOM 1914 N N . SER A 1 250 ? -18.980 -11.060 10.778 1.00 80.50 250 SER A N 1
ATOM 1915 C CA . SER A 1 250 ? -19.174 -9.714 11.335 1.00 80.50 250 SER A CA 1
ATOM 1916 C C . SER A 1 250 ? -20.593 -9.153 11.177 1.00 80.50 250 SER A C 1
ATOM 1918 O O . SER A 1 250 ? -20.928 -8.163 11.824 1.00 80.50 250 SER A O 1
ATOM 1920 N N . ARG A 1 251 ? -21.443 -9.768 10.341 1.00 83.19 251 ARG A N 1
ATOM 1921 C CA . ARG A 1 251 ? -22.830 -9.324 10.123 1.00 83.19 251 ARG A CA 1
ATOM 1922 C C . ARG A 1 251 ? -23.818 -9.802 11.190 1.00 83.19 251 ARG A C 1
ATOM 1924 O O . ARG A 1 251 ? -24.916 -9.259 11.251 1.00 83.19 251 ARG A O 1
ATOM 1931 N N . GLY A 1 252 ? -23.454 -10.777 12.024 1.00 83.06 252 GLY A N 1
ATOM 1932 C CA . GLY A 1 252 ? -24.347 -11.309 13.059 1.00 83.06 252 GLY A CA 1
ATOM 1933 C C . GLY A 1 252 ? -25.549 -12.097 12.500 1.00 83.06 252 GLY A C 1
ATOM 1934 O O . GLY A 1 252 ? -25.460 -12.636 11.392 1.00 83.06 252 GLY A O 1
ATOM 1935 N N . PRO A 1 253 ? -26.661 -12.209 13.259 1.00 87.81 253 PRO A N 1
ATOM 1936 C CA . PRO A 1 253 ? -27.790 -13.090 12.948 1.00 87.81 253 PRO A CA 1
ATOM 1937 C C . PRO A 1 253 ? -28.759 -12.501 11.912 1.00 87.81 253 PRO A C 1
ATOM 1939 O O . PRO A 1 253 ? -29.938 -12.303 12.187 1.00 87.81 253 PRO A O 1
ATOM 1942 N N . VAL A 1 254 ? -28.250 -12.175 10.725 1.00 83.81 254 VAL A N 1
ATOM 1943 C CA . VAL A 1 254 ? -29.018 -11.526 9.645 1.00 83.81 254 VAL A CA 1
ATOM 1944 C C . VAL A 1 254 ? -29.411 -12.478 8.516 1.00 83.81 254 VAL A C 1
ATOM 1946 O O . VAL A 1 254 ? -30.076 -12.060 7.570 1.00 83.81 254 VAL A O 1
ATOM 1949 N N . TYR A 1 255 ? -28.975 -13.737 8.577 1.00 82.50 255 TYR A N 1
ATOM 1950 C CA . TYR A 1 255 ? -29.238 -14.720 7.533 1.00 82.50 255 TYR A CA 1
ATOM 1951 C C . TYR A 1 255 ? -30.477 -15.555 7.857 1.00 82.50 255 TYR A C 1
ATOM 1953 O O . TYR A 1 255 ? -30.853 -15.759 9.015 1.00 82.50 255 TYR A O 1
ATOM 1961 N N . SER A 1 256 ? -31.087 -16.073 6.803 1.00 76.81 256 SER A N 1
ATOM 1962 C CA . SER A 1 256 ? -32.028 -17.185 6.872 1.00 76.81 256 SER A CA 1
ATOM 1963 C C . SER A 1 256 ? -31.272 -18.516 6.829 1.00 76.81 256 SER A C 1
ATOM 1965 O O . SER A 1 256 ? -30.112 -18.563 6.417 1.00 76.81 256 SER A O 1
ATOM 1967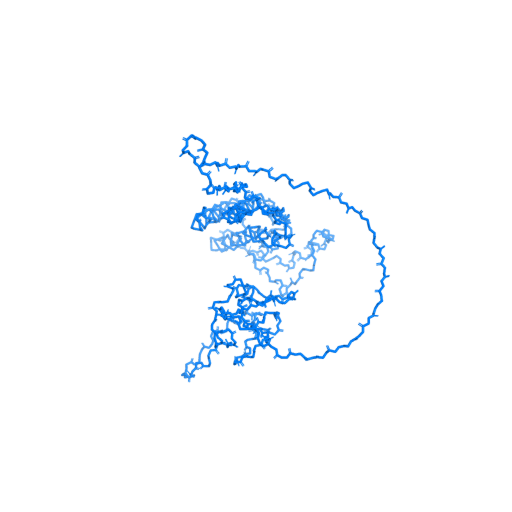 N N . GLU A 1 257 ? -31.924 -19.605 7.234 1.00 76.69 257 GLU A N 1
ATOM 1968 C CA . GLU A 1 257 ? -31.316 -20.943 7.234 1.00 76.69 257 GLU A CA 1
ATOM 1969 C C . GLU A 1 257 ? -30.771 -21.315 5.848 1.00 76.69 257 GLU A C 1
ATOM 1971 O O . GLU A 1 257 ? -29.609 -21.682 5.696 1.00 76.69 257 GLU A O 1
ATOM 1976 N N . ASP A 1 258 ? -31.570 -21.108 4.804 1.00 73.88 258 ASP A N 1
ATOM 1977 C CA . ASP A 1 258 ? -31.201 -21.419 3.425 1.00 73.88 258 ASP A CA 1
ATOM 1978 C C . ASP A 1 258 ? -30.005 -20.592 2.937 1.00 73.88 258 ASP A C 1
ATOM 1980 O O . ASP A 1 258 ? -29.123 -21.114 2.255 1.00 73.88 258 ASP A O 1
ATOM 1984 N N . THR A 1 259 ? -29.923 -19.313 3.300 1.00 75.81 259 THR A N 1
ATOM 1985 C CA . THR A 1 259 ? -28.824 -18.443 2.859 1.00 75.81 259 THR A CA 1
ATOM 1986 C C . THR A 1 259 ? -27.554 -18.650 3.668 1.00 75.81 259 THR A C 1
ATOM 1988 O O . THR A 1 259 ? -26.459 -18.491 3.124 1.00 75.81 259 THR A O 1
ATOM 1991 N N . VAL A 1 260 ? -27.670 -19.038 4.942 1.00 71.88 260 VAL A N 1
ATOM 1992 C CA . VAL A 1 260 ? -26.503 -19.280 5.785 1.00 71.88 260 VAL A CA 1
ATOM 1993 C C . VAL A 1 260 ? -25.851 -20.616 5.451 1.00 71.88 260 VAL A C 1
ATOM 1995 O O . VAL A 1 260 ? -24.623 -20.669 5.440 1.00 71.88 260 VAL A O 1
ATOM 1998 N N . VAL A 1 261 ? -26.621 -21.676 5.165 1.00 69.62 261 VAL A N 1
ATOM 1999 C CA . VAL A 1 261 ? -26.083 -23.038 4.984 1.00 69.62 261 VAL A CA 1
ATOM 2000 C C . VAL A 1 261 ? -25.754 -23.394 3.532 1.00 69.62 261 VAL A C 1
ATOM 2002 O O . VAL A 1 261 ? -24.998 -24.333 3.295 1.00 69.62 261 VAL A O 1
ATOM 2005 N N . THR A 1 262 ? -26.261 -22.653 2.543 1.00 64.19 262 THR A N 1
ATOM 2006 C CA . THR A 1 262 ? -26.074 -23.010 1.125 1.00 64.19 262 THR A CA 1
ATOM 2007 C C . THR A 1 262 ? -24.877 -22.293 0.498 1.00 64.19 262 THR A C 1
ATOM 2009 O O . THR A 1 262 ? -24.814 -21.063 0.441 1.00 64.19 262 THR A O 1
ATOM 2012 N N . THR A 1 263 ? -23.935 -23.051 -0.065 1.00 55.94 263 THR A N 1
ATOM 2013 C CA . THR A 1 263 ? -22.810 -22.533 -0.864 1.00 55.94 263 THR A CA 1
ATOM 2014 C C . THR A 1 263 ? -23.226 -22.382 -2.331 1.00 55.94 263 THR A C 1
ATOM 2016 O O . THR A 1 263 ? -22.787 -23.112 -3.214 1.00 55.94 263 THR A O 1
ATOM 2019 N N . GLY A 1 264 ? -24.105 -21.409 -2.592 1.00 52.12 264 GLY A N 1
ATOM 2020 C CA . GLY A 1 264 ? -24.636 -21.120 -3.927 1.00 52.12 264 GLY A CA 1
ATOM 2021 C C . GLY A 1 264 ? -25.742 -22.091 -4.353 1.00 52.12 264 GLY A C 1
ATOM 2022 O O . GLY A 1 264 ? -25.601 -23.307 -4.270 1.00 52.12 264 GLY A O 1
ATOM 2023 N N . LYS A 1 265 ? -26.874 -21.561 -4.829 1.00 40.62 265 LYS A N 1
ATOM 2024 C CA . LYS A 1 265 ? -27.910 -22.401 -5.448 1.00 40.62 265 LYS A CA 1
ATOM 2025 C C . LYS A 1 265 ? -27.311 -23.085 -6.686 1.00 40.62 265 LYS A C 1
ATOM 2027 O O . LYS A 1 265 ? -26.619 -22.393 -7.443 1.00 40.62 265 LYS A O 1
ATOM 2032 N N . PRO A 1 266 ? -27.601 -24.370 -6.962 1.00 35.91 266 PRO A N 1
ATOM 2033 C CA . PRO A 1 266 ? -27.395 -24.904 -8.297 1.00 35.91 266 PRO A CA 1
ATOM 2034 C C . PRO A 1 266 ? -28.304 -24.098 -9.229 1.00 35.91 266 PRO A C 1
ATOM 2036 O O . PRO A 1 266 ? -29.517 -24.281 -9.261 1.00 35.91 266 PRO A O 1
ATOM 2039 N N . ARG A 1 267 ? -27.740 -23.110 -9.930 1.00 38.66 267 ARG A N 1
ATOM 2040 C CA . ARG A 1 267 ? -28.436 -22.493 -11.058 1.00 38.66 267 ARG A CA 1
ATOM 2041 C C . ARG A 1 267 ? -28.625 -23.605 -12.077 1.00 38.66 267 ARG A C 1
ATOM 2043 O O . ARG A 1 267 ? -27.630 -24.190 -12.499 1.00 38.66 267 ARG A O 1
ATOM 2050 N N . GLU A 1 268 ? -29.873 -23.881 -12.451 1.00 40.97 268 GLU A N 1
ATOM 2051 C CA . GLU A 1 268 ? -30.184 -24.707 -13.616 1.00 40.97 268 GLU A CA 1
ATOM 2052 C C . GLU A 1 268 ? -29.276 -24.284 -14.771 1.00 40.97 268 GLU A C 1
ATOM 2054 O O . GLU A 1 268 ? -29.260 -23.129 -15.213 1.00 40.97 268 GLU A O 1
ATOM 2059 N N . VAL A 1 269 ? -28.438 -25.227 -15.182 1.00 38.91 269 VAL A N 1
ATOM 2060 C CA . VAL A 1 269 ? -27.402 -25.027 -16.179 1.00 38.91 269 VAL A CA 1
ATOM 2061 C C . VAL A 1 269 ? -28.095 -24.855 -17.526 1.00 38.91 269 VAL A C 1
ATOM 2063 O O . VAL A 1 269 ? -28.417 -25.826 -18.201 1.00 38.91 269 VAL A O 1
ATOM 2066 N N . ARG A 1 270 ? -28.314 -23.609 -17.955 1.00 33.69 270 ARG A N 1
ATOM 2067 C CA . ARG A 1 270 ? -28.434 -23.330 -19.390 1.00 33.69 270 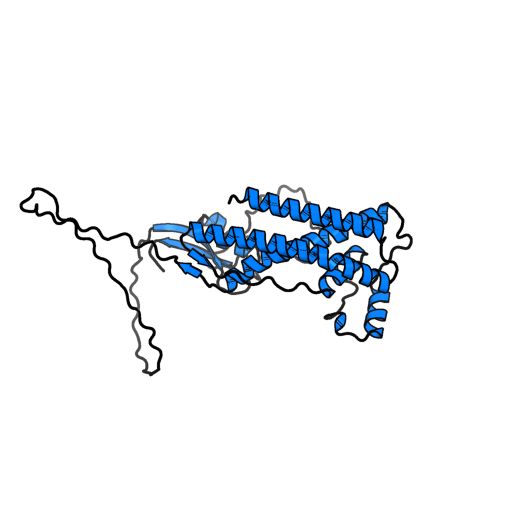ARG A CA 1
ATOM 2068 C C . ARG A 1 270 ? -27.030 -23.465 -19.987 1.00 33.69 270 ARG A C 1
ATOM 2070 O O . ARG A 1 270 ? -26.115 -22.814 -19.475 1.00 33.69 270 ARG A O 1
ATOM 2077 N N . PRO A 1 271 ? -26.819 -24.287 -21.031 1.00 41.16 271 PRO A N 1
ATOM 2078 C CA . PRO A 1 271 ? -25.492 -24.557 -21.557 1.00 41.16 271 PRO A CA 1
ATOM 2079 C C . PRO A 1 271 ? -25.002 -23.338 -22.342 1.00 41.16 271 PRO A C 1
ATOM 2081 O O . PRO A 1 271 ? -25.137 -23.244 -23.557 1.00 41.16 271 PRO A O 1
ATOM 2084 N N . ARG A 1 272 ? -24.410 -22.375 -21.635 1.00 34.81 272 ARG A N 1
ATOM 2085 C CA . ARG A 1 272 ? -23.413 -21.478 -22.209 1.00 34.81 272 ARG A CA 1
ATOM 2086 C C . ARG A 1 272 ? -22.162 -21.590 -21.358 1.00 34.81 272 ARG A C 1
ATOM 2088 O O . ARG A 1 272 ? -21.976 -20.925 -20.344 1.00 34.81 272 ARG A O 1
ATOM 2095 N N . GLN A 1 273 ? -21.354 -22.546 -21.778 1.00 46.03 273 GLN A N 1
ATOM 2096 C CA . GLN A 1 273 ? -20.077 -22.929 -21.218 1.00 46.03 273 GLN A CA 1
ATOM 2097 C C . GLN A 1 273 ? -19.080 -21.773 -21.370 1.00 46.03 273 GLN A C 1
ATOM 2099 O O . GLN A 1 273 ? -18.392 -21.693 -22.375 1.00 46.03 273 GLN A O 1
ATOM 2104 N N . VAL A 1 274 ? -18.996 -20.872 -20.386 1.00 34.34 274 VAL A N 1
ATOM 2105 C CA . VAL A 1 274 ? -17.774 -20.088 -20.148 1.00 34.34 274 VAL A CA 1
ATOM 2106 C C . VAL A 1 274 ? -17.673 -19.733 -18.661 1.00 34.34 274 VAL A C 1
ATOM 2108 O O . VAL A 1 274 ? -18.028 -18.643 -18.220 1.00 34.34 274 VAL A O 1
ATOM 2111 N N . HIS A 1 275 ? -17.158 -20.659 -17.852 1.00 39.31 275 HIS A N 1
ATOM 2112 C CA . HIS A 1 275 ? -16.468 -20.235 -16.639 1.00 39.31 275 HIS A CA 1
ATOM 2113 C C . HIS A 1 275 ? -15.184 -19.542 -17.098 1.00 39.31 275 HIS A C 1
ATOM 2115 O O . HIS A 1 275 ? -14.244 -20.213 -17.520 1.00 39.31 275 HIS A O 1
ATOM 2121 N N . TYR A 1 276 ? -15.127 -18.209 -17.048 1.00 36.91 276 TYR A N 1
ATOM 2122 C CA . TYR A 1 276 ? -13.863 -17.492 -17.222 1.00 36.91 276 TYR A CA 1
ATOM 2123 C C . TYR A 1 276 ? -12.995 -17.733 -15.978 1.00 36.91 276 TYR A C 1
ATOM 2125 O O . TYR A 1 276 ? -12.932 -16.918 -15.058 1.00 36.91 276 TYR A O 1
ATOM 2133 N N . ARG A 1 277 ? -12.359 -18.907 -15.908 1.00 41.66 277 ARG A N 1
ATOM 2134 C CA . ARG A 1 277 ? -11.269 -19.164 -14.971 1.00 41.66 277 ARG A CA 1
ATOM 2135 C C . ARG A 1 277 ? -10.033 -18.508 -15.564 1.00 41.66 277 ARG A C 1
ATOM 2137 O O . ARG A 1 277 ? -9.509 -18.973 -16.567 1.00 41.66 277 ARG A O 1
ATOM 2144 N N . ASN A 1 278 ? -9.584 -17.423 -14.944 1.00 41.47 278 ASN A N 1
ATOM 2145 C CA . ASN A 1 278 ? -8.317 -16.794 -15.288 1.00 41.47 278 ASN A CA 1
ATOM 2146 C C . ASN A 1 278 ? -7.181 -17.824 -15.072 1.00 41.47 278 ASN A C 1
ATOM 2148 O O . ASN A 1 278 ? -6.986 -18.255 -13.931 1.00 41.47 278 ASN A O 1
ATOM 2152 N N . PRO A 1 279 ? -6.441 -18.242 -16.115 1.00 41.53 279 PRO A N 1
ATOM 2153 C CA . PRO A 1 279 ? -5.436 -19.302 -16.001 1.00 41.53 279 PRO A CA 1
ATOM 2154 C C . PRO A 1 279 ? -4.233 -18.926 -15.113 1.00 41.53 279 PRO A C 1
ATOM 2156 O O . PRO A 1 279 ? -3.462 -19.797 -14.727 1.00 41.53 279 PRO A O 1
ATOM 2159 N N . GLY A 1 280 ? -4.094 -17.651 -14.719 1.00 40.72 280 GLY A N 1
ATOM 2160 C CA . GLY A 1 280 ? -3.095 -17.182 -13.747 1.00 40.72 280 GLY A CA 1
ATOM 2161 C C . GLY A 1 280 ? -3.513 -17.251 -12.267 1.00 40.72 280 GLY A C 1
ATOM 2162 O O . GLY A 1 280 ? -2.724 -16.878 -11.394 1.00 40.72 280 GLY A O 1
ATOM 2163 N N . ALA A 1 281 ? -4.735 -17.691 -11.947 1.00 41.53 281 ALA A N 1
ATOM 2164 C CA . ALA A 1 281 ? -5.230 -17.759 -10.571 1.00 41.53 281 ALA A CA 1
ATOM 2165 C C . ALA A 1 281 ? -4.789 -19.062 -9.872 1.00 41.53 281 ALA A C 1
ATOM 2167 O O . ALA A 1 281 ? -5.421 -20.104 -10.021 1.00 41.53 281 ALA A O 1
ATOM 2168 N N . THR A 1 282 ? -3.727 -19.004 -9.061 1.00 41.19 282 THR A N 1
ATOM 2169 C CA . THR A 1 282 ? -3.256 -20.138 -8.227 1.00 41.19 282 THR A CA 1
ATOM 2170 C C . THR A 1 282 ? -3.902 -20.196 -6.838 1.00 41.19 282 THR A C 1
ATOM 2172 O O . THR A 1 282 ? -3.386 -20.861 -5.950 1.00 41.19 282 THR A O 1
ATOM 2175 N N . GLY A 1 283 ? -4.991 -19.464 -6.614 1.00 39.69 283 GLY A N 1
ATOM 2176 C CA . GLY A 1 283 ? -5.708 -19.432 -5.342 1.00 39.69 283 GLY A CA 1
ATOM 2177 C C . GLY A 1 283 ? -7.200 -19.371 -5.610 1.00 39.69 283 GLY A C 1
ATOM 2178 O O . GLY A 1 283 ? -7.789 -18.296 -5.582 1.00 39.69 283 GLY A O 1
ATOM 2179 N N . GLY A 1 284 ? -7.784 -20.515 -5.955 1.00 37.78 284 GLY A N 1
ATOM 2180 C CA . GLY A 1 284 ? -9.229 -20.699 -5.961 1.00 37.78 284 GLY A CA 1
ATOM 2181 C C . GLY A 1 284 ? -9.605 -21.467 -4.707 1.00 37.78 284 GLY A C 1
ATOM 2182 O O . GLY A 1 284 ? -9.125 -22.577 -4.513 1.00 37.78 284 GLY A O 1
ATOM 2183 N N . HIS A 1 285 ? -10.432 -20.875 -3.853 1.00 42.59 285 HIS A N 1
ATOM 2184 C CA . HIS A 1 285 ? -11.128 -21.614 -2.805 1.00 42.59 285 HIS A CA 1
ATOM 2185 C C . HIS A 1 285 ? -12.065 -22.591 -3.524 1.00 42.59 285 HIS A C 1
ATOM 2187 O O . HIS A 1 285 ? -12.868 -22.162 -4.356 1.00 42.59 285 HIS A O 1
ATOM 2193 N N . THR A 1 286 ? -11.936 -23.893 -3.287 1.00 41.12 286 THR A N 1
ATOM 2194 C CA . THR A 1 286 ? -12.932 -24.852 -3.762 1.00 41.12 286 THR A CA 1
ATOM 2195 C C . THR A 1 286 ? -14.238 -24.570 -3.032 1.00 41.12 286 THR A C 1
ATOM 2197 O O . THR A 1 286 ? -14.345 -24.732 -1.820 1.00 41.12 286 THR A O 1
ATOM 2200 N N . TYR A 1 287 ? -15.244 -24.107 -3.772 1.00 42.53 287 TYR A N 1
ATOM 2201 C CA . TYR A 1 287 ? -16.617 -24.154 -3.297 1.00 42.53 287 TYR A CA 1
ATOM 2202 C C . TYR A 1 287 ? -17.056 -25.606 -3.431 1.00 42.53 287 TYR A C 1
ATOM 2204 O O . TYR A 1 287 ? -17.314 -26.071 -4.540 1.00 42.53 287 TYR A O 1
ATOM 2212 N N . VAL A 1 288 ? -17.130 -26.343 -2.326 1.00 42.66 288 VAL A N 1
ATOM 2213 C CA . VAL A 1 288 ? -17.977 -27.537 -2.321 1.00 42.66 288 VAL A CA 1
ATOM 2214 C C . VAL A 1 288 ? -19.404 -27.012 -2.468 1.00 42.66 288 VAL A C 1
ATOM 2216 O O . VAL A 1 288 ? -19.928 -26.390 -1.543 1.00 42.66 288 VAL A O 1
ATOM 2219 N N . SER A 1 289 ? -19.974 -27.130 -3.666 1.00 42.88 289 SER A N 1
ATOM 2220 C CA . SER A 1 289 ? -21.331 -26.680 -3.982 1.00 42.88 289 SER A CA 1
ATOM 2221 C C . SER A 1 289 ? -22.351 -27.618 -3.339 1.00 42.88 289 SER A C 1
ATOM 2223 O O . SER A 1 289 ? -22.309 -28.819 -3.603 1.00 42.88 289 SER A O 1
ATOM 2225 N N . GLY A 1 290 ? -23.265 -27.091 -2.524 1.00 52.47 290 GLY A N 1
ATOM 2226 C CA . GLY A 1 290 ? -24.332 -27.874 -1.897 1.00 52.47 290 GLY A CA 1
ATOM 2227 C C . GLY A 1 290 ? -24.963 -27.188 -0.683 1.00 52.47 290 GLY A C 1
ATOM 2228 O O . GLY A 1 290 ? -24.508 -26.137 -0.229 1.00 52.47 290 GLY A O 1
ATOM 2229 N N . SER A 1 291 ? -26.032 -27.781 -0.152 1.00 51.81 291 SER A N 1
ATOM 2230 C CA . SER A 1 291 ? -26.588 -27.416 1.155 1.00 51.81 291 SER A CA 1
ATOM 2231 C C . SER A 1 291 ? -25.740 -28.050 2.259 1.00 51.81 291 SER A C 1
ATOM 2233 O O . SER A 1 291 ? -25.650 -29.278 2.324 1.00 51.81 291 SER A O 1
ATOM 2235 N N . ARG A 1 292 ? -25.119 -27.233 3.111 1.00 58.47 292 ARG A N 1
ATOM 2236 C CA . ARG A 1 292 ? -24.420 -27.696 4.318 1.00 58.47 292 ARG A CA 1
ATOM 2237 C C . ARG A 1 292 ? -25.393 -27.830 5.495 1.00 58.47 292 ARG A C 1
ATOM 2239 O O . ARG A 1 292 ? -26.531 -27.372 5.410 1.00 58.47 292 ARG A O 1
ATOM 2246 N N . ARG A 1 293 ? -24.968 -28.477 6.581 1.00 59.50 293 ARG A N 1
ATOM 2247 C CA . ARG A 1 293 ? -25.734 -28.548 7.843 1.00 59.50 293 ARG A CA 1
ATOM 2248 C C . ARG A 1 293 ? -25.293 -27.459 8.828 1.00 59.50 293 ARG A C 1
ATOM 2250 O O . ARG A 1 293 ? -24.227 -26.860 8.676 1.00 59.50 293 ARG A O 1
ATOM 2257 N N . GLU A 1 294 ? -26.117 -27.197 9.841 1.00 53.72 294 GLU A N 1
ATOM 2258 C CA . GLU A 1 294 ? -25.726 -26.384 11.000 1.00 53.72 294 GLU A CA 1
ATOM 2259 C C . GLU A 1 294 ? -24.414 -26.910 11.610 1.00 53.72 294 GLU A C 1
ATOM 2261 O O . GLU A 1 294 ? -24.191 -28.118 11.681 1.00 53.72 294 GLU A O 1
ATOM 2266 N N . GLY A 1 295 ? -23.510 -26.005 11.992 1.00 59.31 295 GLY A N 1
ATOM 2267 C CA . GLY A 1 295 ? -22.184 -26.354 12.512 1.00 59.31 295 GLY A CA 1
ATOM 2268 C C . GLY A 1 295 ? -21.119 -26.669 11.452 1.00 59.31 295 GLY A C 1
ATOM 2269 O O . GLY A 1 295 ? -19.945 -26.792 11.797 1.00 59.31 295 GLY A O 1
ATOM 2270 N N . GLU A 1 296 ? -21.460 -26.749 10.160 1.00 64.62 296 GLU A N 1
ATOM 2271 C CA . GLU A 1 296 ? -20.468 -27.022 9.115 1.00 64.62 296 GLU A CA 1
ATOM 2272 C C . GLU A 1 296 ? -19.730 -25.765 8.623 1.00 64.62 296 GLU A C 1
ATOM 2274 O O . GLU A 1 296 ? -20.294 -24.677 8.416 1.00 64.62 296 GLU A O 1
ATOM 2279 N N . LYS A 1 297 ? -18.430 -25.957 8.371 1.00 71.38 297 LYS A N 1
ATOM 2280 C CA . LYS A 1 297 ? -17.516 -24.949 7.821 1.00 71.38 297 LYS A CA 1
ATOM 2281 C C . LYS A 1 297 ? -17.971 -24.484 6.438 1.00 71.38 297 LYS A C 1
ATOM 2283 O O . LYS A 1 297 ? -18.486 -25.281 5.665 1.00 71.38 297 LYS A O 1
ATOM 2288 N N . TYR A 1 298 ? -17.756 -23.215 6.090 1.00 71.88 298 TYR A N 1
ATOM 2289 C CA . TYR A 1 298 ? -18.103 -22.698 4.752 1.00 71.88 298 TYR A CA 1
ATOM 2290 C C . TYR A 1 298 ? -17.092 -23.104 3.662 1.00 71.88 298 TYR A C 1
ATOM 2292 O O . TYR A 1 298 ? -17.477 -23.413 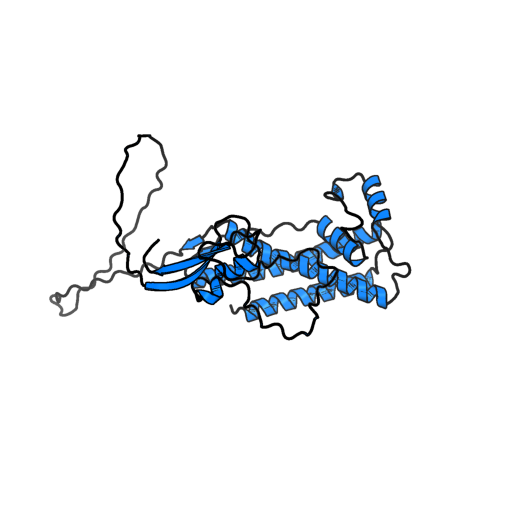2.536 1.00 71.88 298 TYR A O 1
ATOM 2300 N N . HIS A 1 299 ? -15.802 -23.135 4.007 1.00 74.94 299 HIS A N 1
ATOM 2301 C CA . HIS A 1 299 ? -14.702 -23.561 3.138 1.00 74.94 299 HIS A CA 1
ATOM 2302 C C . HIS A 1 299 ? -13.800 -24.556 3.872 1.00 74.94 299 HIS A C 1
ATOM 2304 O O . HIS A 1 299 ? -13.708 -24.520 5.098 1.00 74.94 299 HIS A O 1
ATOM 2310 N N . ASP A 1 300 ? -13.090 -25.388 3.113 1.00 62.66 300 ASP A N 1
ATOM 2311 C CA . ASP A 1 300 ? -12.296 -26.512 3.634 1.00 62.66 300 ASP A CA 1
ATOM 2312 C C . ASP A 1 300 ? -11.140 -26.061 4.551 1.00 62.66 300 ASP A C 1
ATOM 2314 O O . ASP A 1 300 ? -10.789 -26.750 5.507 1.00 62.66 300 ASP A O 1
ATOM 2318 N N . HIS A 1 301 ? -10.611 -24.854 4.320 1.00 64.19 301 HIS A N 1
ATOM 2319 C CA . HIS A 1 301 ? -9.546 -24.225 5.116 1.00 64.19 301 HIS A CA 1
ATOM 2320 C C . HIS A 1 301 ? -10.035 -23.000 5.898 1.00 64.19 301 HIS A C 1
ATOM 2322 O O . HIS A 1 301 ? -9.302 -22.032 6.080 1.00 64.19 301 HIS A O 1
ATOM 2328 N N . CYS A 1 302 ? -11.309 -22.980 6.284 1.00 75.62 302 CYS A N 1
ATOM 2329 C CA . CYS A 1 302 ? -11.855 -21.931 7.136 1.00 75.62 302 CYS A CA 1
ATOM 2330 C C . CYS A 1 302 ? -12.603 -22.538 8.312 1.00 75.62 302 CYS A C 1
ATOM 2332 O O . CYS A 1 302 ? -13.153 -23.631 8.229 1.00 75.62 302 CYS A O 1
ATOM 2334 N N . ASP A 1 303 ? -12.672 -21.794 9.399 1.00 73.81 303 ASP A N 1
ATOM 2335 C CA . ASP A 1 303 ? -13.274 -22.234 10.650 1.00 73.81 303 ASP A CA 1
ATOM 2336 C C . ASP A 1 303 ? -14.667 -21.624 10.904 1.00 73.81 303 ASP A C 1
ATOM 2338 O O . ASP A 1 303 ? -15.210 -21.743 11.996 1.00 73.81 303 ASP A O 1
ATOM 2342 N N . CYS A 1 304 ? -15.257 -20.967 9.898 1.00 80.31 304 CYS A N 1
ATOM 2343 C CA . CYS A 1 304 ? -16.535 -20.283 10.059 1.00 80.31 304 CYS A CA 1
ATOM 2344 C C . CYS A 1 304 ? -17.732 -21.236 9.922 1.00 80.31 304 CYS A C 1
ATOM 2346 O O . CYS A 1 304 ? -17.964 -21.804 8.848 1.00 80.31 304 CYS A O 1
ATOM 2348 N N . ILE A 1 305 ? -18.532 -21.365 10.980 1.00 80.19 305 ILE A N 1
ATOM 2349 C CA . ILE A 1 305 ? -19.687 -22.275 11.064 1.00 80.19 305 ILE A CA 1
ATOM 2350 C C . ILE A 1 305 ? -21.010 -21.507 11.040 1.00 80.19 305 ILE A C 1
ATOM 2352 O O . ILE A 1 305 ? -21.054 -20.343 11.433 1.00 80.19 305 ILE A O 1
ATOM 2356 N N . ALA A 1 306 ? -22.074 -22.132 10.536 1.00 81.25 306 ALA A N 1
ATOM 2357 C CA . ALA A 1 306 ? -23.429 -21.589 10.623 1.00 81.25 306 ALA A CA 1
ATOM 2358 C C . ALA A 1 306 ? -24.069 -22.004 11.951 1.00 81.25 306 ALA A C 1
ATOM 2360 O O . ALA A 1 306 ? -23.986 -23.178 12.307 1.00 81.25 306 ALA A O 1
ATOM 2361 N N . VAL A 1 307 ? -24.702 -21.062 12.648 1.00 78.69 307 VAL A N 1
ATOM 2362 C CA . VAL A 1 307 ? -25.388 -21.304 13.925 1.00 78.69 307 VAL A CA 1
ATOM 2363 C C . VAL A 1 307 ? -26.716 -20.556 13.974 1.00 78.69 307 VAL A C 1
ATOM 2365 O O . VAL A 1 307 ? -26.818 -19.421 13.486 1.00 78.69 307 VAL A O 1
ATOM 2368 N N . LEU A 1 308 ? -27.725 -21.174 14.583 1.00 81.25 308 LEU A N 1
ATOM 2369 C CA . LEU A 1 308 ? -28.962 -20.499 14.946 1.00 81.25 308 LEU A CA 1
ATOM 2370 C C . LEU A 1 308 ? -28.735 -19.630 16.187 1.00 81.25 308 LEU A C 1
ATOM 2372 O O . LEU A 1 308 ? -28.311 -20.114 17.234 1.00 81.25 308 LEU A O 1
ATOM 2376 N N . VAL A 1 309 ? -29.047 -18.338 16.097 1.00 80.12 309 VAL A N 1
ATOM 2377 C CA . VAL A 1 309 ? -28.895 -17.414 17.225 1.00 80.12 309 VAL A CA 1
ATOM 2378 C C . VAL A 1 309 ? -30.244 -17.188 17.887 1.00 80.12 309 VAL A C 1
ATOM 2380 O O . VAL A 1 309 ? -31.202 -16.719 17.264 1.00 80.12 309 VAL A O 1
ATOM 2383 N N . VAL A 1 310 ? -30.307 -17.479 19.183 1.00 77.56 310 VAL A N 1
ATOM 2384 C CA . VAL A 1 310 ? -31.516 -17.362 19.998 1.00 77.56 310 VAL A CA 1
ATOM 2385 C C . VAL A 1 310 ? -31.251 -16.398 21.153 1.00 77.56 310 VAL A C 1
ATOM 2387 O O . VAL A 1 310 ? -30.276 -16.529 21.885 1.00 77.56 310 VAL A O 1
ATOM 2390 N N . LYS A 1 311 ? -32.115 -15.394 21.329 1.00 65.62 311 LYS A N 1
ATOM 2391 C CA . LYS A 1 311 ? -31.988 -14.424 22.421 1.00 65.62 311 LYS A CA 1
ATOM 2392 C C . LYS A 1 311 ? -32.284 -15.101 23.760 1.00 65.62 311 LYS A C 1
ATOM 2394 O O . LYS A 1 311 ? -33.397 -15.590 23.949 1.00 65.62 311 LYS A O 1
ATOM 2399 N N . GLY A 1 312 ? -31.336 -15.030 24.696 1.00 53.66 312 GLY A N 1
ATOM 2400 C CA . GLY A 1 312 ? -31.513 -15.483 26.083 1.00 53.66 312 GLY A CA 1
ATOM 2401 C C . GLY A 1 312 ? -30.879 -16.834 26.422 1.00 53.66 312 GLY A C 1
ATOM 2402 O O . GLY A 1 312 ? -31.087 -17.313 27.531 1.00 53.66 312 GLY A O 1
ATOM 2403 N N . VAL A 1 313 ? -30.103 -17.427 25.511 1.00 50.19 313 VAL A N 1
ATOM 2404 C CA . VAL A 1 313 ? -29.252 -18.594 25.786 1.00 50.19 313 VAL A CA 1
ATOM 2405 C C . VAL A 1 313 ? -27.804 -18.189 25.466 1.00 50.19 313 VAL A C 1
ATOM 2407 O O . VAL A 1 313 ? -27.604 -17.620 24.389 1.00 50.19 313 VAL A O 1
ATOM 2410 N N . PRO A 1 314 ? -26.842 -18.351 26.397 1.00 44.75 314 PRO A N 1
ATOM 2411 C CA . PRO A 1 314 ? -25.428 -18.066 26.146 1.00 44.75 314 PRO A CA 1
ATOM 2412 C C . PRO A 1 314 ? -24.802 -19.040 25.143 1.00 44.75 314 PRO A C 1
ATOM 2414 O O . PRO A 1 314 ? -25.224 -20.219 25.117 1.00 44.75 314 PRO A O 1
#